Protein AF-M1ZTV2-F1 (afdb_monomer)

Secondary structure (DSSP, 8-state):
--TTHHHHHHHHHHHS-GGGHHHHHHHHHHHHHHHHHH-TTT--GGGHHHHHHHHHS---HHHHHHHHHHHHHHHHHHT--SSHHHHHHHHHHTTSSS-HHHHHHHHHHHHHHHHHTT----GGGHHHHHHHHHH-SSHHHHHHHHHHHHHHHHTSTT-STTTS-HHHHHHHHHHHHHHHHHHHHTTSSS-HHHHHHHHHHHHHHHHHHHHHHHHHHHHHHHHHT-

Sequence (226 aa):
NSQYLPLASYTIVKEVSMDKWDEKIQRMKSFYSNMKKNHPWLTTADDYVLAAVLATSDLDIEKTSEEMEICYKLLNEKAFVKGNSLQSLSQILALGEEDAENKCSRAVSLYNELKSEKCKLRYDGLASLGVLTLIASNDIKIVEEVKEVYKYIKEKDGYGIFSIEKSHIVMLAISLVADSYIERIQKGLIDITLANSINAIVIAQQQAAIAAACAASAAAASSASS

Mean predicted aligned error: 8.31 Å

Nearest PDB structures (foldseek):
  2v0o-assembly2_C  TM=1.217E-01  e=1.526E+00  Homo sapiens

pLDDT: mean 80.25, std 16.29, range [41.81, 98.19]

InterPro domains:
  IPR025062 Protein of unknown function DUF4003 [PF13170] (1-207)

Organism: NCBI:txid1232189

Solvent-accessible surface area (backbone atoms only — not comparable to full-atom values): 12156 Å² total; per-residue (Å²): 136,65,87,34,53,65,54,17,48,49,54,40,61,74,75,45,61,78,92,47,46,68,61,35,52,50,42,16,50,52,45,44,50,51,48,34,69,79,33,62,88,59,52,54,69,73,50,42,39,57,18,24,41,54,24,73,37,92,66,56,65,66,64,40,54,50,41,20,53,52,24,36,51,53,36,41,76,72,80,43,69,90,51,53,41,42,47,46,19,14,53,47,47,39,73,44,90,65,56,55,69,60,54,43,52,46,39,53,49,53,56,51,52,28,39,74,70,71,47,41,69,50,64,92,35,32,42,54,45,22,51,51,50,68,70,48,89,46,68,71,60,50,48,51,51,31,51,53,43,31,54,55,50,45,73,36,89,80,40,36,96,86,66,52,61,69,35,59,45,36,44,50,18,44,47,53,52,48,50,59,48,39,62,55,28,75,73,65,84,56,64,64,58,58,48,52,36,47,49,51,50,47,50,52,52,53,49,53,52,48,52,51,52,51,50,52,50,52,51,50,52,55,59,71,75,101

Foldseek 3Di:
DDPCVVLLLVLLPVLDDPVCSVVLVVQLVLLLVLCCVVPVPARDPLCSLLSSLRSSDPDDRVQLSVQLVLLLVLLCVPPDPDHNLSSLLSSLLSVAPDHSNVLSVQLVVLQVLCVVLVQHADSLLSNLSSLLSRLDPDSVVSSVQLSVQLVVQCPDPQNDPPRDDSNVSSSVSSLVSSLVSLVVVVVDDDPVSSSSSSVSVSVSSVVVVVVVVVVVVVVVVVVVVD

Structure (mmCIF, N/CA/C/O backbone):
data_AF-M1ZTV2-F1
#
_entry.id   AF-M1ZTV2-F1
#
loop_
_atom_site.group_PDB
_atom_site.id
_atom_site.type_symbol
_atom_site.label_atom_id
_atom_site.label_alt_id
_atom_site.label_comp_id
_atom_site.label_asym_id
_atom_site.label_entity_id
_atom_site.label_seq_id
_atom_site.pdbx_PDB_ins_code
_atom_site.Cartn_x
_atom_site.Cartn_y
_atom_site.Cartn_z
_atom_site.occupancy
_atom_site.B_iso_or_equiv
_atom_site.auth_seq_id
_atom_site.auth_comp_id
_atom_site.auth_asym_id
_atom_site.auth_atom_id
_atom_site.pdbx_PDB_model_num
ATOM 1 N N . ASN A 1 1 ? 13.944 -22.728 1.060 1.00 50.56 1 ASN A N 1
ATOM 2 C CA . ASN A 1 1 ? 12.726 -22.531 0.248 1.00 50.56 1 ASN A CA 1
ATOM 3 C C . ASN A 1 1 ? 11.813 -21.554 0.956 1.00 50.56 1 ASN A C 1
ATOM 5 O O . ASN A 1 1 ? 11.453 -21.818 2.092 1.00 50.56 1 ASN A O 1
ATOM 9 N N . SER A 1 2 ? 11.514 -20.416 0.327 1.00 70.50 2 SER A N 1
ATOM 10 C CA . SER A 1 2 ? 10.557 -19.437 0.858 1.00 70.50 2 SER A CA 1
ATOM 11 C C . SER A 1 2 ? 9.134 -19.840 0.469 1.00 70.50 2 SER A C 1
ATOM 13 O O . SER A 1 2 ? 8.894 -20.168 -0.692 1.00 70.50 2 SER A O 1
ATOM 15 N N . GLN A 1 3 ? 8.198 -19.770 1.417 1.00 74.44 3 GLN A N 1
ATOM 16 C CA . GLN A 1 3 ? 6.768 -20.015 1.185 1.00 74.44 3 GLN A CA 1
ATOM 17 C C . GLN A 1 3 ? 6.097 -18.962 0.282 1.00 74.44 3 GLN A C 1
ATOM 19 O O . GLN A 1 3 ? 5.002 -19.196 -0.215 1.00 74.44 3 GLN A O 1
ATOM 24 N N . TYR A 1 4 ? 6.762 -17.830 0.026 1.00 73.81 4 TYR A N 1
ATOM 25 C CA . TYR A 1 4 ? 6.238 -16.733 -0.796 1.00 73.81 4 TYR A CA 1
ATOM 26 C C . TYR A 1 4 ? 6.595 -16.856 -2.285 1.00 73.81 4 TYR A C 1
ATOM 28 O O . TYR A 1 4 ? 5.956 -16.229 -3.126 1.00 73.81 4 TYR A O 1
ATOM 36 N N . LEU A 1 5 ? 7.586 -17.686 -2.639 1.00 82.19 5 LEU A N 1
ATOM 37 C CA . LEU A 1 5 ? 7.990 -17.892 -4.037 1.00 82.19 5 LEU A CA 1
ATOM 38 C C . LEU A 1 5 ? 6.893 -18.529 -4.908 1.00 82.19 5 LEU A C 1
ATOM 40 O O . LEU A 1 5 ? 6.728 -18.069 -6.039 1.00 82.19 5 LEU A O 1
ATOM 44 N N . PRO A 1 6 ? 6.117 -19.529 -4.436 1.00 81.81 6 PRO A N 1
ATOM 45 C CA . PRO A 1 6 ? 4.975 -20.035 -5.195 1.00 81.81 6 PRO A CA 1
ATOM 46 C C . PRO A 1 6 ? 3.948 -18.944 -5.513 1.00 81.81 6 PRO A C 1
ATOM 48 O O . PRO A 1 6 ? 3.437 -18.899 -6.628 1.00 81.81 6 PRO A O 1
ATOM 51 N N . LEU A 1 7 ? 3.692 -18.029 -4.571 1.00 71.00 7 LEU A N 1
ATOM 52 C CA . LEU A 1 7 ? 2.739 -16.938 -4.767 1.00 71.00 7 LEU A CA 1
ATOM 53 C C . LEU A 1 7 ? 3.273 -15.887 -5.746 1.00 71.00 7 LEU A C 1
ATOM 55 O O . LEU A 1 7 ? 2.568 -15.515 -6.675 1.00 71.00 7 LEU A O 1
ATOM 59 N N . ALA A 1 8 ? 4.535 -15.479 -5.600 1.00 80.50 8 ALA A N 1
ATOM 60 C CA . ALA A 1 8 ? 5.201 -14.602 -6.563 1.00 80.50 8 ALA A CA 1
ATOM 61 C C . ALA A 1 8 ? 5.185 -15.196 -7.987 1.00 80.50 8 ALA A C 1
ATOM 63 O O . ALA A 1 8 ? 4.914 -14.493 -8.959 1.00 80.50 8 ALA A O 1
ATOM 64 N N . SER A 1 9 ? 5.405 -16.510 -8.104 1.00 85.19 9 SER A N 1
ATOM 65 C CA . SER A 1 9 ? 5.337 -17.227 -9.383 1.00 85.19 9 SER A CA 1
ATOM 66 C C . SER A 1 9 ? 3.919 -17.228 -9.953 1.00 85.19 9 SER A C 1
ATOM 68 O O . SER A 1 9 ? 3.738 -16.951 -11.135 1.00 85.19 9 SER A O 1
ATOM 70 N N . TYR A 1 10 ? 2.911 -17.495 -9.116 1.00 80.56 10 TYR A N 1
ATOM 71 C CA . TYR A 1 10 ? 1.505 -17.440 -9.516 1.00 80.56 10 TYR A CA 1
ATOM 72 C C . TYR A 1 10 ? 1.113 -16.051 -10.033 1.00 80.56 10 TYR A C 1
ATOM 74 O O . TYR A 1 10 ? 0.478 -15.967 -11.081 1.00 80.56 10 TYR A O 1
ATOM 82 N N . THR A 1 11 ? 1.547 -14.976 -9.362 1.00 76.62 11 THR A N 1
ATOM 83 C CA . THR A 1 11 ? 1.333 -13.597 -9.825 1.00 76.62 11 THR A CA 1
ATOM 84 C C . THR A 1 11 ? 1.887 -13.395 -11.234 1.00 76.62 11 THR A C 1
ATOM 86 O O . THR A 1 11 ? 1.160 -12.953 -12.111 1.00 76.62 11 THR A O 1
ATOM 89 N N . ILE A 1 12 ? 3.141 -13.779 -11.496 1.00 84.25 12 ILE A N 1
ATOM 90 C CA . ILE A 1 12 ? 3.740 -13.615 -12.831 1.00 84.25 12 ILE A CA 1
ATOM 91 C C . ILE A 1 12 ? 2.967 -14.426 -13.880 1.00 84.25 12 ILE A C 1
ATOM 93 O O . ILE A 1 12 ? 2.582 -13.891 -14.914 1.00 84.25 12 ILE A O 1
ATOM 97 N N . VAL A 1 13 ? 2.701 -15.706 -13.611 1.00 86.06 13 VAL A N 1
ATOM 98 C CA . VAL A 1 13 ? 2.055 -16.616 -14.574 1.00 86.06 13 VAL A CA 1
ATOM 99 C C . VAL A 1 13 ? 0.622 -16.196 -14.908 1.00 86.06 13 VAL A C 1
ATOM 101 O O . VAL A 1 13 ? 0.168 -16.420 -16.028 1.00 86.06 13 VAL A O 1
ATOM 104 N N . LYS A 1 14 ? -0.096 -15.601 -13.951 1.00 79.81 14 LYS A N 1
ATOM 105 C CA . LYS A 1 14 ? -1.472 -15.139 -14.157 1.00 79.81 14 LYS A CA 1
ATOM 106 C C . LYS A 1 14 ? -1.540 -13.889 -15.040 1.00 79.81 14 LYS A C 1
ATOM 108 O O . LYS A 1 14 ? -2.501 -13.734 -15.786 1.00 79.81 14 LYS A O 1
ATOM 113 N N . GLU A 1 15 ? -0.529 -13.028 -14.954 1.00 75.56 15 GLU A N 1
ATOM 114 C CA . GLU A 1 15 ? -0.540 -11.697 -15.567 1.00 75.56 15 GLU A CA 1
ATOM 115 C C . GLU A 1 15 ? 0.181 -11.630 -16.914 1.00 75.56 15 GLU A C 1
ATOM 117 O O . GLU A 1 15 ? -0.137 -10.781 -17.746 1.00 75.56 15 GLU A O 1
ATOM 122 N N . VAL A 1 16 ? 1.153 -12.515 -17.159 1.00 82.56 16 VAL A N 1
ATOM 123 C CA . VAL A 1 16 ? 1.953 -12.482 -18.387 1.00 82.56 16 VAL A CA 1
ATOM 124 C C . VAL A 1 16 ? 2.050 -13.838 -19.079 1.00 82.56 16 VAL A C 1
ATOM 126 O O . VAL A 1 16 ? 2.124 -14.900 -18.456 1.00 82.56 16 VAL A O 1
ATOM 129 N N . SER A 1 17 ? 2.099 -13.790 -20.408 1.00 88.88 17 SER A N 1
ATOM 130 C CA . SER A 1 17 ? 2.324 -14.953 -21.257 1.00 88.88 17 SER A CA 1
ATOM 131 C C . SER A 1 17 ? 3.714 -15.563 -21.039 1.00 88.88 17 SER A C 1
ATOM 133 O O . SER A 1 17 ? 4.657 -14.893 -20.613 1.00 88.88 17 SER A O 1
ATOM 135 N N . MET A 1 18 ? 3.831 -16.863 -21.327 1.00 92.31 18 MET A N 1
ATOM 136 C CA . MET A 1 18 ? 5.020 -17.674 -21.028 1.00 92.31 18 MET A CA 1
ATOM 137 C C . MET A 1 18 ? 6.317 -17.135 -21.639 1.00 92.31 18 MET A C 1
ATOM 139 O O . MET A 1 18 ? 7.374 -17.236 -21.025 1.00 92.31 18 MET A O 1
ATOM 143 N N . ASP A 1 19 ? 6.237 -16.514 -22.812 1.00 95.31 19 ASP A N 1
ATOM 144 C CA . ASP A 1 19 ? 7.368 -15.894 -23.505 1.00 95.31 19 ASP A CA 1
ATOM 145 C C . ASP A 1 19 ? 8.000 -14.726 -22.729 1.00 95.31 19 ASP A C 1
ATOM 147 O O . ASP A 1 19 ? 9.174 -14.425 -22.934 1.00 95.31 19 ASP A O 1
ATOM 151 N N . LYS A 1 20 ? 7.262 -14.102 -21.800 1.00 92.81 20 LYS A N 1
ATOM 152 C CA . LYS A 1 20 ? 7.745 -12.976 -20.985 1.00 92.81 20 LYS A CA 1
ATOM 153 C C . LYS A 1 20 ? 8.222 -13.378 -19.590 1.00 92.81 20 LYS A C 1
ATOM 155 O O . LYS A 1 20 ? 8.704 -12.523 -18.849 1.00 92.81 20 LYS A O 1
ATOM 160 N N . TRP A 1 21 ? 8.093 -14.645 -19.189 1.00 94.31 21 TRP A N 1
ATOM 161 C CA . TRP A 1 21 ? 8.379 -15.057 -17.808 1.00 94.31 21 TRP A CA 1
ATOM 162 C C . TRP A 1 21 ? 9.815 -14.760 -17.385 1.00 94.31 21 TRP A C 1
ATOM 164 O O . TRP A 1 21 ? 10.019 -14.194 -16.312 1.00 94.31 21 TRP A O 1
ATOM 174 N N . ASP A 1 22 ? 10.801 -15.063 -18.230 1.00 95.62 22 ASP A N 1
ATOM 175 C CA . ASP A 1 22 ? 12.209 -14.808 -17.909 1.00 95.62 22 ASP A CA 1
ATOM 176 C C . ASP A 1 22 ? 12.488 -13.312 -17.716 1.00 95.62 22 ASP A C 1
ATOM 178 O O . ASP A 1 22 ? 13.139 -12.924 -16.742 1.00 95.62 22 ASP A O 1
ATOM 182 N N . GLU A 1 23 ? 11.938 -12.460 -18.586 1.00 95.12 23 GLU A N 1
ATOM 183 C CA . GLU A 1 23 ? 12.033 -11.002 -18.464 1.00 95.12 23 GLU A CA 1
ATOM 184 C C . GLU A 1 23 ? 11.435 -10.524 -17.133 1.00 95.12 23 GLU A C 1
ATOM 186 O O . GLU A 1 23 ? 12.089 -9.804 -16.371 1.00 95.12 23 GLU A O 1
ATOM 191 N N . LYS A 1 24 ? 10.216 -10.968 -16.805 1.00 93.38 24 LYS A N 1
ATOM 192 C CA . LYS A 1 24 ? 9.525 -10.574 -15.570 1.00 93.38 24 LYS A CA 1
ATOM 193 C C . LYS A 1 24 ? 10.229 -11.103 -14.318 1.00 93.38 24 LYS A C 1
ATOM 195 O O . LYS A 1 24 ? 10.320 -10.383 -13.326 1.00 93.38 24 LYS A O 1
ATOM 200 N N . ILE A 1 25 ? 10.830 -12.292 -14.361 1.00 95.19 25 ILE A N 1
ATOM 201 C CA . ILE A 1 25 ? 11.655 -12.817 -13.263 1.00 95.19 25 ILE A CA 1
ATOM 202 C C . ILE A 1 25 ? 12.901 -11.946 -13.044 1.00 95.19 25 ILE A C 1
ATOM 204 O O . ILE A 1 25 ? 13.269 -11.693 -11.894 1.00 95.19 25 ILE A O 1
ATOM 208 N N . GLN A 1 26 ? 13.556 -11.467 -14.108 1.00 96.81 26 GLN A N 1
ATOM 209 C CA . GLN A 1 26 ? 14.695 -10.551 -13.963 1.00 96.81 26 GLN A CA 1
ATOM 210 C C . GLN A 1 26 ? 14.258 -9.188 -13.423 1.00 96.81 26 GLN A C 1
ATOM 212 O O . GLN A 1 26 ? 14.874 -8.690 -12.483 1.00 96.81 26 GLN A O 1
ATOM 217 N N . ARG A 1 27 ? 13.151 -8.626 -13.928 1.00 95.50 27 ARG A N 1
ATOM 218 C CA . ARG A 1 27 ? 12.570 -7.382 -13.390 1.00 95.50 27 ARG A CA 1
ATOM 219 C C . ARG A 1 27 ? 12.231 -7.514 -11.901 1.00 95.50 27 ARG A C 1
ATOM 221 O O . ARG A 1 27 ? 12.585 -6.634 -11.121 1.00 95.50 27 ARG A O 1
ATOM 228 N N . MET A 1 28 ? 11.642 -8.636 -11.483 1.00 94.31 28 MET A N 1
ATOM 229 C CA . MET A 1 28 ? 11.346 -8.929 -10.073 1.00 94.31 28 MET A CA 1
ATOM 230 C C . MET A 1 28 ? 12.614 -8.931 -9.218 1.00 94.31 28 MET A C 1
ATOM 232 O O . MET A 1 28 ? 12.632 -8.338 -8.140 1.00 94.31 28 MET A O 1
ATOM 236 N N . LYS A 1 29 ? 13.691 -9.571 -9.697 1.00 95.81 29 LYS A N 1
ATOM 237 C CA . LYS A 1 29 ? 14.986 -9.562 -9.002 1.00 95.81 29 LYS A CA 1
ATOM 238 C C . LYS A 1 29 ? 15.527 -8.143 -8.856 1.00 95.81 29 LYS A C 1
ATOM 240 O O . LYS A 1 29 ? 15.960 -7.801 -7.762 1.00 95.81 29 LYS A O 1
ATOM 245 N N . SER A 1 30 ? 15.458 -7.320 -9.903 1.00 96.56 30 SER A N 1
ATOM 246 C CA . SER A 1 30 ? 15.917 -5.927 -9.854 1.00 96.56 30 SER A CA 1
ATOM 247 C C . SER A 1 30 ? 15.141 -5.097 -8.829 1.00 96.56 30 SER A C 1
ATOM 249 O O . SER A 1 30 ? 15.758 -4.451 -7.982 1.00 96.56 30 SER A O 1
ATOM 251 N N . PHE A 1 31 ? 13.806 -5.181 -8.827 1.00 93.56 31 PHE A N 1
ATOM 252 C CA . PHE A 1 31 ? 12.974 -4.519 -7.818 1.00 93.56 31 PHE A CA 1
ATOM 253 C C . PHE A 1 31 ? 13.326 -4.974 -6.398 1.00 93.56 31 PHE A C 1
ATOM 255 O O . PHE A 1 31 ? 13.589 -4.143 -5.529 1.00 93.56 31 PHE A O 1
ATOM 262 N N . TYR A 1 32 ? 13.406 -6.286 -6.164 1.00 93.19 32 TYR A N 1
ATOM 263 C CA . TYR A 1 32 ? 13.767 -6.828 -4.853 1.00 93.19 32 TYR A CA 1
ATOM 264 C C . TYR A 1 32 ? 15.170 -6.387 -4.407 1.00 93.19 32 TYR A C 1
ATOM 266 O O . TYR A 1 32 ? 15.379 -6.029 -3.247 1.00 93.19 32 TYR A O 1
ATOM 274 N N . SER A 1 33 ? 16.143 -6.379 -5.320 1.00 95.62 33 SER A N 1
ATOM 275 C CA . SER A 1 33 ? 17.502 -5.909 -5.048 1.00 95.62 33 SER A CA 1
ATOM 276 C C . SER A 1 33 ? 17.531 -4.432 -4.657 1.00 95.62 33 SER A C 1
ATOM 278 O O . SER A 1 33 ? 18.237 -4.085 -3.708 1.00 95.62 33 SER A O 1
ATOM 280 N N . ASN A 1 34 ? 16.746 -3.579 -5.319 1.00 94.69 34 ASN A N 1
ATOM 281 C CA . ASN A 1 34 ? 16.634 -2.164 -4.963 1.00 94.69 34 ASN A CA 1
ATOM 282 C C . ASN A 1 34 ? 16.004 -1.976 -3.576 1.00 94.69 34 ASN A C 1
ATOM 284 O O . ASN A 1 34 ? 16.583 -1.278 -2.743 1.00 94.69 34 ASN A O 1
ATOM 288 N N . MET A 1 35 ? 14.904 -2.679 -3.275 1.00 91.00 35 MET A N 1
ATOM 289 C CA . MET A 1 35 ? 14.298 -2.670 -1.934 1.00 91.00 35 MET A CA 1
ATOM 290 C C . MET A 1 35 ? 15.307 -3.106 -0.866 1.00 91.00 35 MET A C 1
ATOM 292 O O . MET A 1 35 ? 15.505 -2.422 0.137 1.00 91.00 35 MET A O 1
ATOM 296 N N . LYS A 1 36 ? 16.022 -4.214 -1.107 1.00 93.38 36 LYS A N 1
ATOM 297 C CA . LYS A 1 36 ? 17.007 -4.760 -0.165 1.00 93.38 36 LYS A CA 1
ATOM 298 C C . LYS A 1 36 ? 18.199 -3.828 0.038 1.00 93.38 36 LYS A C 1
ATOM 300 O O . LYS A 1 36 ? 18.745 -3.787 1.138 1.00 93.38 36 LYS A O 1
ATOM 305 N N . LYS A 1 37 ? 18.605 -3.087 -0.995 1.00 94.31 37 LYS A N 1
ATOM 306 C CA . LYS A 1 37 ? 19.674 -2.083 -0.915 1.00 94.31 37 LYS A CA 1
ATOM 307 C C . LYS A 1 37 ? 19.277 -0.917 -0.006 1.00 94.31 37 LYS A C 1
ATOM 309 O O . LYS A 1 37 ? 20.088 -0.507 0.821 1.00 94.31 37 LYS A O 1
ATOM 314 N N . ASN A 1 38 ? 18.051 -0.416 -0.135 1.00 89.94 38 ASN A N 1
ATOM 315 C CA . ASN A 1 38 ? 17.576 0.734 0.639 1.00 89.94 38 ASN A CA 1
ATOM 316 C C . ASN A 1 38 ? 17.129 0.353 2.059 1.00 89.94 38 ASN A C 1
ATOM 318 O O . ASN A 1 38 ? 17.361 1.089 3.022 1.00 89.94 38 ASN A O 1
ATOM 322 N N . HIS A 1 39 ? 16.549 -0.838 2.216 1.00 89.69 39 HIS A N 1
ATOM 323 C CA . HIS A 1 39 ? 16.046 -1.352 3.485 1.00 89.69 39 HIS A CA 1
ATOM 324 C C . HIS A 1 39 ? 16.545 -2.783 3.769 1.00 89.69 39 HIS A C 1
ATOM 326 O O . HIS A 1 39 ? 15.756 -3.736 3.750 1.00 89.69 39 HIS A O 1
ATOM 332 N N . PRO A 1 40 ? 17.842 -2.970 4.101 1.00 88.44 40 PRO A N 1
ATOM 333 C CA . PRO A 1 40 ? 18.438 -4.300 4.267 1.00 88.44 40 PRO A CA 1
ATOM 334 C C . PRO A 1 40 ? 17.788 -5.155 5.355 1.00 88.44 40 PRO A C 1
ATOM 336 O O . PRO A 1 40 ? 17.719 -6.375 5.220 1.00 88.44 40 PRO A O 1
ATOM 339 N N . TRP A 1 41 ? 17.316 -4.527 6.431 1.00 87.25 41 TRP A N 1
ATOM 340 C CA . TRP A 1 41 ? 16.745 -5.218 7.590 1.00 87.25 41 TRP A CA 1
ATOM 341 C C . TRP A 1 41 ? 15.238 -5.435 7.490 1.00 87.25 41 TRP A C 1
ATOM 343 O O . TRP A 1 41 ? 14.722 -6.327 8.154 1.00 87.25 41 TRP A O 1
ATOM 353 N N . LEU A 1 42 ? 14.550 -4.619 6.689 1.00 82.50 42 LEU A N 1
ATOM 354 C CA . LEU A 1 42 ? 13.098 -4.693 6.541 1.00 82.50 42 LEU A CA 1
ATOM 355 C C . LEU A 1 42 ? 12.698 -5.583 5.367 1.00 82.50 42 LEU A C 1
ATOM 357 O O . LEU A 1 42 ? 11.735 -6.321 5.488 1.00 82.50 42 LEU A O 1
ATOM 361 N N . THR A 1 43 ? 13.490 -5.580 4.290 1.00 83.69 43 THR A N 1
ATOM 362 C CA . THR A 1 43 ? 13.165 -6.355 3.092 1.00 83.69 43 THR A CA 1
ATOM 363 C C . THR A 1 43 ? 13.432 -7.840 3.335 1.00 83.69 43 THR A C 1
ATOM 365 O O . THR A 1 43 ? 14.599 -8.243 3.483 1.00 83.69 43 THR A O 1
ATOM 368 N N . THR A 1 44 ? 12.390 -8.667 3.370 1.00 83.38 44 THR A N 1
ATOM 369 C CA . THR A 1 44 ? 12.502 -10.113 3.586 1.00 83.38 44 THR A CA 1
ATOM 370 C C . THR A 1 44 ? 11.798 -10.918 2.496 1.00 83.38 44 THR A C 1
ATOM 372 O O . THR A 1 44 ? 11.515 -10.428 1.412 1.00 83.38 44 THR A O 1
ATOM 375 N N . ALA A 1 45 ? 11.618 -12.220 2.714 1.00 79.75 45 ALA A N 1
ATOM 376 C CA . ALA A 1 45 ? 11.090 -13.107 1.686 1.00 79.75 45 ALA A CA 1
ATOM 377 C C . ALA A 1 45 ? 9.601 -12.861 1.365 1.00 79.75 45 ALA A C 1
ATOM 379 O O . ALA A 1 45 ? 9.121 -13.361 0.352 1.00 79.75 45 ALA A O 1
ATOM 380 N N . ASP A 1 46 ? 8.880 -12.132 2.216 1.00 72.19 46 ASP A N 1
ATOM 381 C CA . ASP A 1 46 ? 7.509 -11.662 1.996 1.00 72.19 46 ASP A CA 1
ATOM 382 C C . ASP A 1 46 ? 7.416 -10.627 0.862 1.00 72.19 46 ASP A C 1
ATOM 384 O O . ASP A 1 46 ? 6.468 -10.671 0.074 1.00 72.19 46 ASP A O 1
ATOM 388 N N . ASP A 1 47 ? 8.444 -9.792 0.681 1.00 81.62 47 ASP A N 1
ATOM 389 C CA . ASP A 1 47 ? 8.509 -8.793 -0.397 1.00 81.62 47 ASP A CA 1
ATOM 390 C C . ASP A 1 47 ? 8.586 -9.398 -1.809 1.00 81.62 47 ASP A C 1
ATOM 392 O O . ASP A 1 47 ? 8.412 -8.684 -2.798 1.00 81.62 47 ASP A O 1
ATOM 396 N N . TYR A 1 48 ? 8.810 -10.712 -1.954 1.00 83.81 48 TYR A N 1
ATOM 397 C CA . TYR A 1 48 ? 8.810 -11.364 -3.270 1.00 83.81 48 TYR A CA 1
ATOM 398 C C . TYR A 1 48 ? 7.490 -11.187 -4.016 1.00 83.81 48 TYR A C 1
ATOM 400 O O . TYR A 1 48 ? 7.496 -11.048 -5.237 1.00 83.81 48 TYR A O 1
ATOM 408 N N . VAL A 1 49 ? 6.364 -11.176 -3.299 1.00 79.06 49 VAL A N 1
ATOM 409 C CA . VAL A 1 49 ? 5.046 -11.013 -3.922 1.00 79.06 49 VAL A CA 1
ATOM 410 C C . VAL A 1 49 ? 4.910 -9.615 -4.511 1.00 79.06 49 VAL A C 1
ATOM 412 O O . VAL A 1 49 ? 4.476 -9.466 -5.651 1.00 79.06 49 VAL A O 1
ATOM 415 N N . LEU A 1 50 ? 5.335 -8.594 -3.767 1.00 78.75 50 LEU A N 1
ATOM 416 C CA . LEU A 1 50 ? 5.255 -7.217 -4.234 1.00 78.75 50 LEU A CA 1
ATOM 417 C C . LEU A 1 50 ? 6.274 -6.925 -5.339 1.00 78.75 50 LEU A C 1
ATOM 419 O O . LEU A 1 50 ? 5.956 -6.245 -6.309 1.00 78.75 50 LEU A O 1
ATOM 423 N N . ALA A 1 51 ? 7.472 -7.502 -5.250 1.00 87.25 51 ALA A N 1
ATOM 424 C CA . ALA A 1 51 ? 8.450 -7.446 -6.330 1.00 87.25 51 ALA A CA 1
ATOM 425 C C . ALA A 1 51 ? 7.916 -8.095 -7.620 1.00 87.25 51 ALA A C 1
ATOM 427 O O . ALA A 1 51 ? 8.172 -7.579 -8.706 1.00 87.25 51 ALA A O 1
ATOM 428 N N . ALA A 1 52 ? 7.167 -9.201 -7.522 1.00 85.31 52 ALA A N 1
ATOM 429 C CA . ALA A 1 52 ? 6.539 -9.850 -8.675 1.00 85.31 52 ALA A CA 1
ATOM 430 C C . ALA A 1 52 ? 5.455 -8.965 -9.299 1.00 85.31 52 ALA A C 1
ATOM 432 O O . ALA A 1 52 ? 5.437 -8.768 -10.510 1.00 85.31 52 ALA A O 1
ATOM 433 N N . VAL A 1 53 ? 4.610 -8.376 -8.454 1.00 79.75 53 VAL A N 1
ATOM 434 C CA . VAL A 1 53 ? 3.608 -7.371 -8.826 1.00 79.75 53 VAL A CA 1
ATOM 435 C C . VAL A 1 53 ? 4.242 -6.209 -9.607 1.00 79.75 53 VAL A C 1
ATOM 437 O O . VAL A 1 53 ? 3.858 -5.925 -10.743 1.00 79.75 53 VAL A O 1
ATOM 440 N N . LEU A 1 54 ? 5.285 -5.591 -9.053 1.00 84.44 54 LEU A N 1
ATOM 441 C CA . LEU A 1 54 ? 6.008 -4.494 -9.700 1.00 84.44 54 LEU A CA 1
ATOM 442 C C . LEU A 1 54 ? 6.632 -4.931 -11.023 1.00 84.44 54 LEU A C 1
ATOM 444 O O . LEU A 1 54 ? 6.575 -4.205 -12.013 1.00 84.44 54 LEU A O 1
ATOM 448 N N . ALA A 1 55 ? 7.186 -6.142 -11.072 1.00 89.44 55 ALA A N 1
ATOM 449 C CA . ALA A 1 55 ? 7.789 -6.673 -12.282 1.00 89.44 55 ALA A CA 1
ATOM 450 C C . ALA A 1 55 ? 6.785 -6.822 -13.425 1.00 89.44 55 ALA A C 1
ATOM 452 O O . ALA A 1 55 ? 7.136 -6.511 -14.569 1.00 89.44 55 ALA A O 1
ATOM 453 N N . THR A 1 56 ? 5.562 -7.275 -13.117 1.00 84.56 56 THR A N 1
ATOM 454 C CA . THR A 1 56 ? 4.482 -7.447 -14.100 1.00 84.56 56 THR A CA 1
ATOM 455 C C . THR A 1 56 ? 3.982 -6.130 -14.681 1.00 84.56 56 THR A C 1
ATOM 457 O O . THR A 1 56 ? 3.454 -6.145 -15.786 1.00 84.56 56 THR A O 1
ATOM 460 N N . SER A 1 57 ? 4.244 -5.003 -14.014 1.00 80.94 57 SER A N 1
ATOM 461 C CA . SER A 1 57 ? 3.967 -3.673 -14.553 1.00 80.94 57 SER A CA 1
ATOM 462 C C . SER A 1 57 ? 4.984 -3.201 -15.592 1.00 80.94 57 SER A C 1
ATOM 464 O O . SER A 1 57 ? 6.120 -3.694 -15.668 1.00 80.94 57 SER A O 1
ATOM 466 N N . ASP A 1 58 ? 4.578 -2.179 -16.343 1.00 82.44 58 ASP A N 1
ATOM 467 C CA . ASP A 1 58 ? 5.435 -1.437 -17.271 1.00 82.44 58 ASP A CA 1
ATOM 468 C C . ASP A 1 58 ? 6.154 -0.254 -16.596 1.00 82.44 58 ASP A C 1
ATOM 470 O O . ASP A 1 58 ? 6.786 0.564 -17.264 1.00 82.44 58 ASP A O 1
ATOM 474 N N . LEU A 1 59 ? 6.113 -0.177 -15.259 1.00 85.69 59 LEU A N 1
ATOM 475 C CA . LEU A 1 59 ? 6.794 0.862 -14.495 1.00 85.69 59 LEU A CA 1
ATOM 476 C C . LEU A 1 59 ? 8.321 0.779 -14.648 1.00 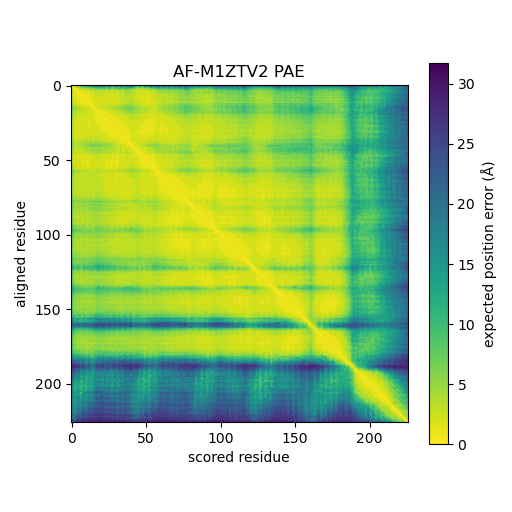85.69 59 LEU A C 1
ATOM 478 O O . LEU A 1 59 ? 8.918 -0.302 -14.722 1.00 85.69 59 LEU A O 1
ATOM 482 N N . ASP A 1 60 ? 8.964 1.942 -14.650 1.00 91.19 60 ASP A N 1
ATOM 483 C CA . ASP A 1 60 ? 10.421 2.053 -14.653 1.00 91.19 60 ASP A CA 1
ATOM 484 C C . ASP A 1 60 ? 10.993 1.649 -13.287 1.00 91.19 60 ASP A C 1
ATOM 486 O O . ASP A 1 60 ? 10.490 2.078 -12.246 1.00 91.19 60 ASP A O 1
ATOM 490 N N . ILE A 1 61 ? 12.020 0.796 -13.279 1.00 91.88 61 ILE A N 1
ATOM 491 C CA . ILE A 1 61 ? 12.515 0.168 -12.048 1.00 91.88 61 ILE A CA 1
ATOM 492 C C . ILE A 1 61 ? 13.141 1.216 -11.131 1.00 91.88 61 ILE A C 1
ATOM 494 O O . ILE A 1 61 ? 12.823 1.266 -9.940 1.00 91.88 61 ILE A O 1
ATOM 498 N N . GLU A 1 62 ? 14.025 2.045 -11.674 1.00 93.75 62 GLU A N 1
ATOM 499 C CA . GLU A 1 62 ? 14.783 3.053 -10.946 1.00 93.75 62 GLU A CA 1
ATOM 500 C C . GLU A 1 62 ? 13.861 4.150 -10.421 1.00 93.75 62 GLU A C 1
ATOM 502 O O . GLU A 1 62 ? 13.857 4.409 -9.216 1.00 93.75 62 GLU A O 1
ATOM 507 N N . LYS A 1 63 ? 13.021 4.722 -11.291 1.00 92.19 63 LYS A N 1
ATOM 508 C CA . LYS A 1 63 ? 12.069 5.775 -10.923 1.00 92.19 63 LYS A CA 1
ATOM 509 C C . LYS A 1 63 ? 11.082 5.293 -9.865 1.00 92.19 63 LYS A C 1
ATOM 511 O O . LYS A 1 63 ? 10.826 5.997 -8.895 1.00 92.19 63 LYS A O 1
ATOM 516 N N . THR A 1 64 ? 10.551 4.083 -10.019 1.00 91.50 64 THR A N 1
ATOM 517 C CA . THR A 1 64 ? 9.606 3.527 -9.041 1.00 91.50 64 THR A CA 1
ATOM 518 C C . THR A 1 64 ? 10.305 3.236 -7.720 1.00 91.50 64 THR A C 1
ATOM 520 O O . THR A 1 64 ? 9.759 3.536 -6.667 1.00 91.50 64 THR A O 1
ATOM 523 N N . SER A 1 65 ? 11.535 2.712 -7.751 1.00 93.62 65 SER A N 1
ATOM 524 C CA . SER A 1 65 ? 12.321 2.490 -6.529 1.00 93.62 65 SER A CA 1
ATOM 525 C C . SER A 1 65 ? 12.624 3.803 -5.799 1.00 93.62 65 SER A C 1
ATOM 527 O O . SER A 1 65 ? 12.599 3.833 -4.574 1.00 93.62 65 SER A O 1
ATOM 529 N N . GLU A 1 66 ? 12.888 4.892 -6.524 1.00 94.81 66 GLU A N 1
ATOM 530 C CA . GLU A 1 66 ? 13.058 6.228 -5.942 1.00 94.81 66 GLU A CA 1
ATOM 531 C C . GLU A 1 66 ? 11.752 6.747 -5.324 1.00 94.81 66 GLU A C 1
ATOM 533 O O . GLU A 1 66 ? 11.747 7.198 -4.176 1.00 94.81 66 GLU A O 1
ATOM 538 N N . GLU A 1 67 ? 10.632 6.599 -6.032 1.00 94.81 67 GLU A N 1
ATOM 539 C CA . GLU A 1 67 ? 9.303 6.989 -5.556 1.00 94.81 67 GLU A CA 1
ATOM 540 C C . GLU A 1 67 ? 8.921 6.269 -4.248 1.00 94.81 67 GLU A C 1
ATOM 542 O O . GLU A 1 67 ? 8.371 6.886 -3.332 1.00 94.81 67 GLU A O 1
ATOM 547 N N . MET A 1 68 ? 9.275 4.984 -4.111 1.00 94.50 68 MET A N 1
ATOM 548 C CA . MET A 1 68 ? 9.087 4.212 -2.873 1.00 94.50 68 MET A CA 1
ATOM 549 C C . MET A 1 68 ? 9.817 4.835 -1.682 1.00 94.50 68 MET A C 1
ATOM 551 O O . MET A 1 68 ? 9.251 4.909 -0.589 1.00 94.50 68 MET A O 1
ATOM 555 N N . GLU A 1 69 ? 11.053 5.300 -1.883 1.00 96.31 69 GLU A N 1
ATOM 556 C CA . GLU A 1 69 ? 11.857 5.930 -0.832 1.00 96.31 69 GLU A CA 1
ATOM 557 C C . GLU A 1 69 ? 11.332 7.314 -0.459 1.00 96.31 69 GLU A C 1
ATOM 559 O O . GLU A 1 69 ? 11.332 7.679 0.721 1.00 96.31 69 GLU A O 1
ATOM 564 N N . ILE A 1 70 ? 10.879 8.089 -1.449 1.00 97.31 70 ILE A N 1
ATOM 565 C CA . ILE A 1 70 ? 10.243 9.388 -1.215 1.00 97.31 70 ILE A CA 1
ATOM 566 C C . ILE A 1 70 ? 8.984 9.178 -0.370 1.00 97.31 70 ILE A C 1
ATOM 568 O O . ILE A 1 70 ? 8.860 9.777 0.701 1.00 97.31 70 ILE A O 1
ATOM 572 N N . CYS A 1 71 ? 8.107 8.256 -0.781 1.00 97.56 71 CYS A N 1
ATOM 573 C CA . CYS A 1 71 ? 6.900 7.922 -0.030 1.00 97.56 71 CYS A CA 1
ATOM 574 C C . CYS A 1 71 ? 7.231 7.446 1.393 1.00 97.56 71 CYS A C 1
ATOM 576 O O . CYS A 1 71 ? 6.611 7.898 2.354 1.00 97.56 71 CYS A O 1
ATOM 578 N N . TYR A 1 72 ? 8.234 6.575 1.560 1.00 96.69 72 TYR A N 1
ATOM 579 C CA . TYR A 1 72 ? 8.637 6.057 2.873 1.00 96.69 72 TYR A CA 1
ATOM 580 C C . TYR A 1 72 ? 9.056 7.177 3.834 1.00 96.69 72 TYR A C 1
ATOM 582 O O . TYR A 1 72 ? 8.638 7.195 4.996 1.00 96.69 72 TYR A O 1
ATOM 590 N N . LYS A 1 73 ? 9.859 8.135 3.352 1.00 97.62 73 LYS A N 1
ATOM 591 C CA . LYS A 1 73 ? 10.309 9.291 4.143 1.00 97.62 73 LYS A CA 1
ATOM 592 C C . LYS A 1 73 ? 9.145 10.207 4.507 1.00 97.62 73 LYS A C 1
ATOM 594 O O . LYS A 1 73 ? 8.955 10.479 5.690 1.00 97.62 73 LYS A O 1
ATOM 599 N N . LEU A 1 74 ? 8.328 10.600 3.528 1.00 98.19 74 LEU A N 1
ATOM 600 C CA . LEU A 1 74 ? 7.184 11.491 3.748 1.00 98.19 74 LEU A CA 1
ATOM 601 C C . LEU A 1 74 ? 6.180 10.897 4.738 1.00 98.19 74 LEU A C 1
ATOM 603 O O . LEU A 1 74 ? 5.739 11.565 5.672 1.00 98.19 74 LEU A O 1
ATOM 607 N N . LEU A 1 75 ? 5.842 9.616 4.584 1.00 97.88 75 LEU A N 1
ATOM 608 C CA . LEU A 1 75 ? 4.942 8.922 5.502 1.00 97.88 75 LEU A CA 1
ATOM 609 C C . LEU A 1 75 ? 5.529 8.821 6.916 1.00 97.88 75 LEU A C 1
ATOM 611 O O . LEU A 1 75 ? 4.781 8.936 7.895 1.00 97.88 75 LEU A O 1
ATOM 615 N N . ASN A 1 76 ? 6.850 8.629 7.036 1.00 97.31 76 ASN A N 1
ATOM 616 C CA . ASN A 1 76 ? 7.514 8.609 8.335 1.00 97.31 76 ASN A CA 1
ATOM 617 C C . ASN A 1 76 ? 7.450 9.963 9.045 1.00 97.31 76 ASN A C 1
ATOM 619 O O . ASN A 1 76 ? 7.188 10.016 10.245 1.00 97.31 76 ASN A O 1
ATOM 623 N N . GLU A 1 77 ? 7.692 11.040 8.305 1.00 97.38 77 GLU A N 1
ATOM 624 C CA . GLU A 1 77 ? 7.669 12.407 8.824 1.00 97.38 77 GLU A CA 1
ATOM 625 C C . GLU A 1 77 ? 6.256 12.838 9.229 1.00 97.38 77 GLU A C 1
ATOM 627 O O . GLU A 1 77 ? 6.082 13.519 10.238 1.00 97.38 77 GLU A O 1
ATOM 632 N N . LYS A 1 78 ? 5.238 12.409 8.472 1.00 96.19 78 LYS A N 1
ATOM 633 C CA . LYS A 1 78 ? 3.847 12.824 8.687 1.00 96.19 78 LYS A CA 1
ATOM 634 C C . LYS A 1 78 ? 3.149 12.064 9.816 1.00 96.19 78 LYS A C 1
ATOM 636 O O . LYS A 1 78 ? 2.455 12.693 10.614 1.00 96.19 78 LYS A O 1
ATOM 641 N N . ALA A 1 79 ? 3.240 10.728 9.860 1.00 95.00 79 ALA A N 1
ATOM 642 C CA . ALA A 1 79 ? 2.332 9.954 10.721 1.00 95.00 79 ALA A CA 1
ATOM 643 C C . ALA A 1 79 ? 2.804 8.569 11.187 1.00 95.00 79 ALA A C 1
ATOM 645 O O . ALA A 1 79 ? 2.306 8.082 12.206 1.00 95.00 79 ALA A O 1
ATOM 646 N N . PHE A 1 80 ? 3.694 7.896 10.456 1.00 95.69 80 PHE A N 1
ATOM 647 C CA . PHE A 1 80 ? 3.939 6.464 10.653 1.00 95.69 80 PHE A CA 1
ATOM 648 C C . PHE A 1 80 ? 5.353 6.166 11.161 1.00 95.69 80 PHE A C 1
ATOM 650 O O . PHE A 1 80 ? 6.328 6.817 10.806 1.00 95.69 80 PHE A O 1
ATOM 657 N N . VAL A 1 81 ? 5.495 5.141 11.999 1.00 93.81 81 VAL A N 1
ATOM 658 C CA . VAL A 1 81 ? 6.803 4.725 12.531 1.00 93.81 81 VAL A CA 1
ATOM 659 C C . VAL A 1 81 ? 7.546 3.868 11.505 1.00 93.81 81 VAL A C 1
ATOM 661 O O . VAL A 1 81 ? 6.935 3.052 10.818 1.00 93.81 81 VAL A O 1
ATOM 664 N N . LYS A 1 82 ? 8.875 4.026 11.429 1.00 92.44 82 LYS A N 1
ATOM 665 C CA . LYS A 1 82 ? 9.753 3.201 10.584 1.00 92.44 82 LYS A CA 1
ATOM 666 C C . LYS A 1 82 ? 9.579 1.711 10.887 1.00 92.44 82 LYS A C 1
ATOM 668 O O . LYS A 1 82 ? 9.614 1.308 12.049 1.00 92.44 82 LYS A O 1
ATOM 673 N N . GLY A 1 83 ? 9.451 0.897 9.845 1.00 88.12 83 GLY A N 1
ATOM 674 C CA . GLY A 1 83 ? 9.277 -0.550 9.962 1.00 88.12 83 GLY A CA 1
ATOM 675 C C . GLY A 1 83 ? 8.692 -1.172 8.697 1.00 88.12 83 GLY A C 1
ATOM 676 O O . GLY A 1 83 ? 8.358 -0.457 7.754 1.00 88.12 83 GLY A O 1
ATOM 677 N N . ASN A 1 84 ? 8.538 -2.501 8.703 1.00 81.56 84 ASN A N 1
ATOM 678 C CA . ASN A 1 84 ? 8.071 -3.265 7.537 1.00 81.56 84 ASN A CA 1
ATOM 679 C C . ASN A 1 84 ? 6.703 -2.768 7.037 1.00 81.56 84 ASN A C 1
ATOM 681 O O . ASN A 1 84 ? 6.528 -2.462 5.869 1.00 81.56 84 ASN A O 1
ATOM 685 N N . SER A 1 85 ? 5.758 -2.536 7.949 1.00 84.12 85 SER A N 1
ATOM 686 C CA . SER A 1 85 ? 4.435 -2.000 7.610 1.00 84.12 85 SER A CA 1
ATOM 687 C C . SER A 1 85 ? 4.463 -0.659 6.870 1.00 84.12 85 SER A C 1
ATOM 689 O O . SER A 1 85 ? 3.639 -0.423 5.988 1.00 84.12 85 SER A O 1
ATOM 691 N N . LEU A 1 86 ? 5.388 0.232 7.244 1.00 91.69 86 LEU A N 1
ATOM 692 C CA . LEU A 1 86 ? 5.561 1.515 6.567 1.00 91.69 86 LEU A CA 1
ATOM 693 C C . LEU A 1 86 ? 6.160 1.323 5.172 1.00 91.69 86 LEU A C 1
ATOM 695 O O . LEU A 1 86 ? 5.734 1.990 4.234 1.00 91.69 86 LEU A O 1
ATOM 699 N N . GLN A 1 87 ? 7.107 0.393 5.045 1.00 88.31 87 GLN A N 1
ATOM 700 C CA . GLN A 1 87 ? 7.689 0.007 3.764 1.00 88.31 87 GLN A CA 1
ATOM 701 C C . GLN A 1 87 ? 6.620 -0.563 2.825 1.00 88.31 87 GLN A C 1
ATOM 703 O O . GLN A 1 87 ? 6.511 -0.114 1.690 1.00 88.31 87 GLN A O 1
ATOM 708 N N . SER A 1 88 ? 5.763 -1.466 3.305 1.00 83.38 88 SER A N 1
ATOM 709 C CA . SER A 1 88 ? 4.681 -2.018 2.486 1.00 83.38 88 SER A CA 1
ATOM 710 C C . SER A 1 88 ? 3.713 -0.934 2.001 1.00 83.38 88 SER A C 1
ATOM 712 O O . SER A 1 88 ? 3.301 -0.943 0.844 1.00 83.38 88 SER A O 1
ATOM 714 N N . LEU A 1 89 ? 3.366 0.033 2.860 1.00 90.31 89 LEU A N 1
ATOM 715 C CA . LEU A 1 89 ? 2.533 1.171 2.462 1.00 90.31 89 LEU A CA 1
ATOM 716 C C . LEU A 1 89 ? 3.215 2.027 1.387 1.00 90.31 89 LEU A C 1
ATOM 718 O O . LEU A 1 89 ? 2.578 2.354 0.387 1.00 90.31 89 LEU A O 1
ATOM 722 N N . SER A 1 90 ? 4.492 2.377 1.565 1.00 92.19 90 SER A N 1
ATOM 723 C CA . SER A 1 90 ? 5.210 3.215 0.598 1.00 92.19 90 SER A CA 1
ATOM 724 C C . SER A 1 90 ? 5.381 2.525 -0.753 1.00 92.19 90 SER A C 1
ATOM 726 O O . SER A 1 90 ? 5.206 3.164 -1.788 1.00 92.19 90 SER A O 1
ATOM 728 N N . GLN A 1 91 ? 5.652 1.219 -0.752 1.00 87.00 91 GLN A N 1
ATOM 729 C CA . GLN A 1 91 ? 5.774 0.430 -1.973 1.00 87.00 91 GLN A CA 1
ATOM 730 C C . GLN A 1 91 ? 4.459 0.354 -2.752 1.00 87.00 91 GLN A C 1
ATOM 732 O O . GLN A 1 91 ? 4.478 0.424 -3.978 1.00 87.00 91 GLN A O 1
ATOM 737 N N . ILE A 1 92 ? 3.320 0.247 -2.060 1.00 86.38 92 ILE A N 1
ATOM 738 C CA . ILE A 1 92 ? 2.010 0.259 -2.716 1.00 86.38 92 ILE A CA 1
ATOM 739 C C . ILE A 1 92 ? 1.720 1.645 -3.284 1.00 86.38 92 ILE A C 1
ATOM 741 O O . ILE A 1 92 ? 1.390 1.745 -4.458 1.00 86.38 92 ILE A O 1
ATOM 745 N N . LEU A 1 93 ? 1.895 2.720 -2.506 1.00 90.69 93 LEU A N 1
ATOM 746 C CA . LEU A 1 93 ? 1.630 4.080 -2.995 1.00 90.69 93 LEU A CA 1
ATOM 747 C C . LEU A 1 93 ? 2.500 4.466 -4.199 1.00 90.69 93 LEU A C 1
ATOM 749 O O . LEU A 1 93 ? 2.047 5.229 -5.048 1.00 90.69 93 LEU A O 1
ATOM 753 N N . ALA A 1 94 ? 3.712 3.922 -4.318 1.00 89.56 94 ALA A N 1
ATOM 754 C CA . ALA A 1 94 ? 4.574 4.145 -5.479 1.00 89.56 94 ALA A CA 1
ATOM 755 C C . ALA A 1 94 ? 3.974 3.641 -6.806 1.00 89.56 94 ALA A C 1
ATOM 757 O O . ALA A 1 94 ? 4.419 4.070 -7.865 1.00 89.56 94 ALA A O 1
ATOM 758 N N . LEU A 1 95 ? 2.953 2.776 -6.762 1.00 83.38 95 LEU A N 1
ATOM 759 C CA . LEU A 1 95 ? 2.209 2.342 -7.947 1.00 83.38 95 LEU A CA 1
ATOM 760 C C . LEU A 1 95 ? 1.242 3.413 -8.481 1.00 83.38 95 LEU A C 1
ATOM 762 O O . LEU A 1 95 ? 0.788 3.312 -9.617 1.00 83.38 95 LEU A O 1
ATOM 766 N N . GLY A 1 96 ? 0.877 4.399 -7.658 1.00 83.38 96 GLY A N 1
ATOM 767 C CA . GLY A 1 96 ? -0.017 5.483 -8.052 1.00 83.38 96 GLY A CA 1
ATOM 768 C C . GLY A 1 96 ? 0.696 6.541 -8.889 1.00 83.38 96 GLY A C 1
ATOM 769 O O . GLY A 1 96 ? 1.818 6.932 -8.565 1.00 83.38 96 GLY A O 1
ATOM 770 N N . GLU A 1 97 ? 0.010 7.039 -9.919 1.00 81.88 97 GLU A N 1
ATOM 771 C CA . GLU A 1 97 ? 0.512 8.092 -10.817 1.00 81.88 97 GLU A CA 1
ATOM 772 C C . GLU A 1 97 ? 0.541 9.488 -10.173 1.00 81.88 97 GLU A C 1
ATOM 774 O O . GLU A 1 97 ? 1.269 10.364 -10.640 1.00 81.88 97 GLU A O 1
ATOM 779 N N . GLU A 1 98 ? -0.237 9.700 -9.105 1.00 86.25 98 GLU A N 1
ATOM 780 C CA . GLU A 1 98 ? -0.207 10.931 -8.307 1.00 86.25 98 GLU A CA 1
ATOM 781 C C . GLU A 1 98 ? 1.192 11.174 -7.713 1.00 86.25 98 GLU A C 1
ATOM 783 O O . GLU A 1 98 ? 1.951 10.235 -7.440 1.00 86.25 98 GLU A O 1
ATOM 788 N N . ASP A 1 99 ? 1.534 12.440 -7.462 1.00 92.38 99 ASP A N 1
ATOM 789 C CA . ASP A 1 99 ? 2.787 12.783 -6.791 1.00 92.38 99 ASP A CA 1
ATOM 790 C C . ASP A 1 99 ? 2.826 12.252 -5.349 1.00 92.38 99 ASP A C 1
ATOM 792 O O . ASP A 1 99 ? 1.802 12.148 -4.663 1.00 92.38 99 ASP A O 1
ATOM 796 N N . ALA A 1 100 ? 4.037 11.937 -4.881 1.00 94.88 100 ALA A N 1
ATOM 797 C CA . ALA A 1 100 ? 4.287 11.402 -3.547 1.00 94.88 100 ALA A CA 1
ATOM 798 C C . ALA A 1 100 ? 3.652 12.219 -2.418 1.00 94.88 100 ALA A C 1
ATOM 800 O O . ALA A 1 100 ? 3.079 11.641 -1.495 1.00 94.88 100 ALA A O 1
ATOM 801 N N . GLU A 1 101 ? 3.719 13.548 -2.477 1.00 96.12 101 GLU A N 1
ATOM 802 C CA . GLU A 1 101 ? 3.222 14.394 -1.393 1.00 96.12 101 GLU A CA 1
ATOM 803 C C . GLU A 1 101 ? 1.699 14.300 -1.261 1.00 96.12 101 GLU A C 1
ATOM 805 O O . GLU A 1 101 ? 1.187 14.119 -0.146 1.00 96.12 101 GLU A O 1
ATOM 810 N N . ASN A 1 102 ? 0.981 14.344 -2.385 1.00 94.50 102 ASN A N 1
ATOM 811 C CA . ASN A 1 102 ? -0.470 14.206 -2.410 1.00 94.50 102 ASN A CA 1
ATOM 812 C C . ASN A 1 102 ? -0.912 12.810 -1.965 1.00 94.50 102 ASN A C 1
ATOM 814 O O . ASN A 1 102 ? -1.675 12.706 -0.999 1.00 94.50 102 ASN A O 1
ATOM 818 N N . LYS A 1 103 ? -0.379 11.730 -2.555 1.00 93.94 103 LYS A N 1
ATOM 819 C CA . LYS A 1 103 ? -0.799 10.366 -2.181 1.00 93.94 103 LYS A CA 1
ATOM 820 C C . LYS A 1 103 ? -0.425 9.996 -0.743 1.00 93.94 103 LYS A C 1
ATOM 822 O O . LYS A 1 103 ? -1.217 9.359 -0.048 1.00 93.94 103 LYS A O 1
ATOM 827 N N . CYS A 1 104 ? 0.725 10.446 -0.232 1.00 97.38 104 CYS A N 1
ATOM 828 C CA . CYS A 1 104 ? 1.097 10.227 1.168 1.00 97.38 104 CYS A CA 1
ATOM 829 C C . CYS A 1 104 ? 0.226 11.032 2.138 1.00 97.38 104 CYS A C 1
ATOM 831 O O . CYS A 1 104 ? -0.189 10.500 3.169 1.00 97.38 104 CYS A O 1
ATOM 833 N N . SER A 1 105 ? -0.077 12.295 1.828 1.00 96.44 105 SER A N 1
ATOM 834 C CA . SER A 1 105 ? -0.959 13.120 2.668 1.00 96.44 105 SER A CA 1
ATOM 835 C C . SER A 1 105 ? -2.378 12.555 2.695 1.00 96.44 105 SER A C 1
ATOM 837 O O . SER A 1 105 ? -3.004 12.479 3.753 1.00 96.44 105 SER A O 1
ATOM 839 N N . ARG A 1 106 ? -2.848 12.065 1.548 1.00 95.69 106 ARG A N 1
ATOM 840 C CA . ARG A 1 106 ? -4.142 11.408 1.401 1.00 95.69 106 ARG A CA 1
ATOM 841 C C . ARG A 1 106 ? -4.235 10.101 2.184 1.00 95.69 106 ARG A C 1
ATOM 843 O O . ARG A 1 106 ? -5.195 9.911 2.927 1.00 95.69 106 ARG A O 1
ATOM 850 N N . ALA A 1 107 ? -3.204 9.255 2.128 1.00 96.56 107 ALA A N 1
ATOM 851 C CA . ALA A 1 107 ? -3.127 8.048 2.952 1.00 96.56 107 ALA A CA 1
ATOM 852 C C . ALA A 1 107 ? -3.231 8.369 4.456 1.00 96.56 107 ALA A C 1
ATOM 854 O O . ALA A 1 107 ? -3.922 7.675 5.203 1.00 96.56 107 ALA A O 1
ATOM 855 N N . VAL A 1 108 ? -2.587 9.450 4.913 1.00 97.19 108 VAL A N 1
ATOM 856 C CA . VAL A 1 108 ? -2.692 9.913 6.308 1.00 97.19 108 VAL A CA 1
ATOM 857 C C . VAL A 1 108 ? -4.105 10.404 6.638 1.00 97.19 108 VAL A C 1
ATOM 859 O O . VAL A 1 108 ? -4.605 10.090 7.721 1.00 97.19 108 VAL A O 1
ATOM 862 N N . SER A 1 109 ? -4.767 11.128 5.727 1.00 96.31 109 SER A N 1
ATOM 863 C CA . SER A 1 109 ? -6.161 11.564 5.916 1.00 96.31 109 SER A CA 1
ATOM 864 C C . SER A 1 109 ? -7.095 10.368 6.075 1.00 96.31 109 SER A C 1
ATOM 866 O O . SER A 1 109 ? -7.747 10.235 7.111 1.00 96.31 109 SER A O 1
ATOM 868 N N . LEU A 1 110 ? -7.051 9.427 5.126 1.00 96.56 110 LEU A N 1
ATOM 869 C CA . LEU A 1 110 ? -7.859 8.205 5.150 1.00 96.56 110 LEU A CA 1
ATOM 870 C C . LEU A 1 110 ? -7.624 7.384 6.422 1.00 96.56 110 LEU A C 1
ATOM 872 O O . LEU A 1 110 ? -8.572 6.906 7.044 1.00 96.56 110 LEU A O 1
ATOM 876 N N . TYR A 1 111 ? -6.372 7.251 6.866 1.00 96.12 111 TYR A N 1
ATOM 877 C CA . TYR A 1 111 ? -6.056 6.556 8.114 1.00 96.12 111 TYR A CA 1
ATOM 878 C C . TYR A 1 111 ? -6.710 7.216 9.338 1.00 96.12 111 TYR A C 1
ATOM 880 O O . TYR A 1 111 ? -7.224 6.527 10.228 1.00 96.12 111 TYR A O 1
ATOM 888 N N . ASN A 1 112 ? -6.702 8.549 9.393 1.00 95.88 112 ASN A N 1
ATOM 889 C CA . ASN A 1 112 ? -7.306 9.306 10.486 1.00 95.88 112 ASN A CA 1
ATOM 890 C C . ASN A 1 112 ? -8.840 9.271 10.442 1.00 95.88 112 ASN A C 1
ATOM 892 O O . ASN A 1 112 ? -9.463 9.130 11.496 1.00 95.88 112 ASN A O 1
ATOM 896 N N . GLU A 1 113 ? -9.438 9.334 9.255 1.00 96.12 113 GLU A N 1
ATOM 897 C CA . GLU A 1 113 ? -10.888 9.228 9.048 1.00 96.12 113 GLU A CA 1
ATOM 898 C C . GLU A 1 113 ? -11.411 7.830 9.403 1.00 96.12 113 GLU A C 1
ATOM 900 O O . GLU A 1 113 ? -12.350 7.685 10.184 1.00 96.12 113 GLU A O 1
ATOM 905 N N . LEU A 1 114 ? -10.735 6.767 8.962 1.00 95.44 114 LEU A N 1
ATOM 906 C CA . LEU A 1 114 ? -11.061 5.402 9.389 1.00 95.44 114 LEU A CA 1
ATOM 907 C C . LEU A 1 114 ? -11.004 5.263 10.917 1.00 95.44 114 LEU A C 1
ATOM 909 O O . LEU A 1 114 ? -11.866 4.637 11.543 1.00 95.44 114 LEU A O 1
ATOM 913 N N . LYS A 1 115 ? -10.001 5.878 11.552 1.00 94.00 115 LYS A N 1
ATOM 914 C CA . LYS A 1 115 ? -9.856 5.876 13.010 1.00 94.00 115 LYS A CA 1
ATOM 915 C C . LYS A 1 115 ? -10.982 6.648 13.709 1.00 94.00 115 LYS A C 1
ATOM 917 O O . LYS A 1 115 ? -11.453 6.161 14.743 1.00 94.00 115 LYS A O 1
ATOM 922 N N . SER A 1 116 ? -11.413 7.804 13.195 1.00 94.62 116 SER A N 1
ATOM 923 C CA . SER A 1 116 ? -12.530 8.574 13.772 1.00 94.62 116 SER A CA 1
ATOM 924 C C . SER A 1 116 ? -13.857 7.814 13.655 1.00 94.62 116 SER A C 1
ATOM 926 O O . SER A 1 116 ? -14.643 7.799 14.603 1.00 94.62 116 SER A O 1
ATOM 928 N N . GLU A 1 117 ? -14.028 7.044 12.579 1.00 93.69 117 GLU A N 1
ATOM 929 C CA . GLU A 1 117 ? -15.175 6.164 12.336 1.00 93.69 117 GLU A CA 1
ATOM 930 C C . GLU A 1 117 ? -15.111 4.810 13.071 1.00 93.69 117 GLU A C 1
ATOM 932 O O . GLU A 1 117 ? -15.893 3.892 12.807 1.00 93.69 117 GLU A O 1
ATOM 937 N N . LYS A 1 118 ? -14.200 4.671 14.047 1.00 91.25 118 LYS A N 1
ATOM 938 C CA . LYS A 1 118 ? -13.974 3.450 14.850 1.00 91.25 118 LYS A CA 1
ATOM 939 C C . LYS A 1 118 ? -13.533 2.228 14.027 1.00 91.25 118 LYS A C 1
ATOM 941 O O . LYS A 1 118 ? -13.535 1.112 14.554 1.00 91.25 118 LYS A O 1
ATOM 946 N N . CYS A 1 119 ? -13.089 2.439 12.792 1.00 91.75 119 CYS A N 1
ATOM 947 C CA . CYS A 1 119 ? -12.512 1.448 11.885 1.00 91.75 119 CYS A CA 1
ATOM 948 C C . CYS A 1 119 ? -10.978 1.539 11.916 1.00 91.75 119 CYS A C 1
ATOM 950 O O . CYS A 1 119 ? -10.312 1.719 10.905 1.00 91.75 119 CYS A O 1
ATOM 952 N N . LYS A 1 120 ? -10.387 1.462 13.112 1.00 90.56 120 LYS A N 1
ATOM 953 C CA . LYS A 1 120 ? -8.945 1.666 13.292 1.00 90.56 120 LYS A CA 1
ATOM 954 C C . LYS A 1 120 ? -8.130 0.508 12.698 1.00 90.56 120 LYS A C 1
ATOM 956 O O . LYS A 1 120 ? -8.264 -0.632 13.143 1.00 90.56 120 LYS A O 1
ATOM 961 N N . LEU A 1 121 ? -7.200 0.839 11.805 1.00 85.94 121 LEU A N 1
ATOM 962 C CA . LEU A 1 121 ? -6.137 -0.064 11.364 1.00 85.94 121 LEU A CA 1
ATOM 963 C C . LEU A 1 121 ? -5.008 -0.149 12.403 1.00 85.94 121 LEU A C 1
ATOM 965 O O . LEU A 1 121 ? -4.699 0.815 13.110 1.00 85.94 121 LEU A O 1
ATOM 969 N N . ARG A 1 122 ? -4.387 -1.326 12.496 1.00 82.75 122 ARG A N 1
ATOM 970 C CA . ARG A 1 122 ? -3.097 -1.520 13.172 1.00 82.75 122 ARG A CA 1
ATOM 971 C C . ARG A 1 122 ? -1.972 -1.456 12.137 1.00 82.75 122 ARG A C 1
ATOM 973 O O . ARG A 1 122 ? -2.230 -1.290 10.948 1.00 82.75 122 ARG A O 1
ATOM 980 N N . TYR A 1 123 ? -0.725 -1.527 12.600 1.00 74.56 123 TYR A N 1
ATOM 981 C CA . TYR A 1 123 ? 0.446 -1.415 11.726 1.00 74.56 123 TYR A CA 1
ATOM 982 C C . TYR A 1 123 ? 0.449 -2.483 10.619 1.00 74.56 123 TYR A C 1
ATOM 984 O O . TYR A 1 123 ? 0.734 -2.175 9.469 1.00 74.56 123 TYR A O 1
ATOM 992 N N . ASP A 1 124 ? 0.037 -3.711 10.916 1.00 74.00 124 ASP A N 1
ATOM 993 C CA . ASP A 1 124 ? -0.125 -4.799 9.941 1.00 74.00 124 ASP A CA 1
ATOM 994 C C . ASP A 1 124 ? -1.172 -4.520 8.841 1.00 74.00 124 ASP A C 1
ATOM 996 O O . ASP A 1 124 ? -1.151 -5.171 7.802 1.00 74.00 124 ASP A O 1
ATOM 1000 N N . GLY A 1 125 ? -2.035 -3.514 9.016 1.00 75.88 125 GLY A N 1
ATOM 1001 C CA . GLY A 1 125 ? -3.030 -3.083 8.030 1.00 75.88 125 GLY A CA 1
ATOM 1002 C C . GLY A 1 125 ? -2.607 -1.917 7.128 1.00 75.88 125 GLY A C 1
ATOM 1003 O O . GLY A 1 125 ? -3.407 -1.477 6.302 1.00 75.88 125 GLY A O 1
ATOM 1004 N N . LEU A 1 126 ? -1.384 -1.384 7.261 1.00 86.62 126 LEU A N 1
ATOM 1005 C CA . LEU A 1 126 ? -0.948 -0.224 6.464 1.00 86.62 126 LEU A CA 1
ATOM 1006 C C . LEU A 1 126 ? -0.852 -0.527 4.963 1.00 86.62 126 LEU A C 1
ATOM 1008 O O . LEU A 1 126 ? -1.104 0.349 4.145 1.00 86.62 126 LEU A O 1
ATOM 1012 N N . ALA A 1 127 ? -0.577 -1.769 4.578 1.00 83.31 127 ALA A N 1
ATOM 1013 C CA . ALA A 1 127 ? -0.628 -2.150 3.172 1.00 83.31 127 ALA A CA 1
ATOM 1014 C C . ALA A 1 127 ? -2.061 -2.051 2.598 1.00 83.31 127 ALA A C 1
ATOM 1016 O O . ALA A 1 127 ? -2.252 -1.564 1.486 1.00 83.31 127 ALA A O 1
ATOM 1017 N N . SER A 1 128 ? -3.090 -2.429 3.371 1.00 83.00 128 SER A N 1
ATOM 1018 C CA . SER A 1 128 ? -4.499 -2.265 2.973 1.00 83.00 128 SER A CA 1
ATOM 1019 C C . SER A 1 128 ? -4.889 -0.784 2.846 1.00 83.00 128 SER A C 1
ATOM 1021 O O . SER A 1 128 ? -5.657 -0.424 1.959 1.00 83.00 128 SER A O 1
ATOM 1023 N N . LEU A 1 129 ? -4.324 0.094 3.683 1.00 91.19 129 LEU A N 1
ATOM 1024 C CA . LEU A 1 129 ? -4.485 1.546 3.543 1.00 91.19 129 LEU A CA 1
ATOM 1025 C C . LEU A 1 129 ? -3.900 2.061 2.221 1.00 91.19 129 LEU A C 1
ATOM 1027 O O . LEU A 1 129 ? -4.518 2.905 1.575 1.00 91.19 129 LEU A O 1
ATOM 1031 N N . GLY A 1 130 ? -2.734 1.553 1.812 1.00 89.62 130 GLY A N 1
ATOM 1032 C CA . GLY A 1 130 ? -2.124 1.904 0.528 1.00 89.62 130 GLY A CA 1
ATOM 1033 C C . GLY A 1 130 ? -3.059 1.588 -0.633 1.00 89.62 130 GLY A C 1
ATOM 1034 O O . GLY A 1 130 ? -3.351 2.461 -1.442 1.00 89.62 130 GLY A O 1
ATOM 1035 N N . VAL A 1 131 ? -3.614 0.374 -0.642 1.00 85.00 131 VAL A N 1
ATOM 1036 C CA . VAL A 1 131 ? -4.619 -0.049 -1.626 1.00 85.00 131 VAL A CA 1
ATOM 1037 C C . VAL A 1 131 ? -5.813 0.899 -1.641 1.00 85.00 131 VAL A C 1
ATOM 1039 O O . VAL A 1 131 ? -6.164 1.417 -2.697 1.00 85.00 131 VAL A O 1
ATOM 1042 N N . LEU A 1 132 ? -6.407 1.147 -0.469 1.00 88.19 132 LEU A N 1
ATOM 1043 C CA . LEU A 1 132 ? -7.579 2.007 -0.324 1.00 88.19 132 LEU A CA 1
ATOM 1044 C C . LEU A 1 132 ? -7.318 3.414 -0.880 1.00 88.19 132 LEU A C 1
ATOM 1046 O O . LEU A 1 132 ? -8.176 3.981 -1.547 1.00 88.19 132 LEU A O 1
ATOM 1050 N N . THR A 1 133 ? -6.117 3.945 -0.641 1.00 91.50 133 THR A N 1
ATOM 1051 C CA . THR A 1 133 ? -5.693 5.268 -1.120 1.00 91.50 133 THR A CA 1
ATOM 1052 C C . THR A 1 133 ? -5.666 5.338 -2.646 1.00 91.50 133 THR A C 1
ATOM 1054 O O . THR A 1 133 ? -6.100 6.336 -3.211 1.00 91.50 133 THR A O 1
ATOM 1057 N N . LEU A 1 134 ? -5.202 4.280 -3.319 1.00 86.44 134 LEU A N 1
ATOM 1058 C CA . LEU A 1 134 ? -5.079 4.254 -4.780 1.00 86.44 134 LEU A CA 1
ATOM 1059 C C . LEU A 1 134 ? -6.413 4.068 -5.507 1.00 86.44 134 LEU A C 1
ATOM 1061 O O . LEU A 1 134 ? -6.589 4.581 -6.606 1.00 86.44 134 LEU A O 1
ATOM 1065 N N . ILE A 1 135 ? -7.346 3.316 -4.920 1.00 83.00 135 ILE A N 1
ATOM 1066 C CA . ILE A 1 135 ? -8.653 3.045 -5.545 1.00 83.00 135 ILE A CA 1
ATOM 1067 C C . ILE A 1 135 ? -9.693 4.122 -5.243 1.00 83.00 135 ILE A C 1
ATOM 1069 O O . ILE A 1 135 ? -10.734 4.190 -5.899 1.00 83.00 135 ILE A O 1
ATOM 1073 N N . ALA A 1 136 ? -9.463 4.916 -4.199 1.00 81.56 136 ALA A N 1
ATOM 1074 C CA . ALA A 1 136 ? -10.406 5.928 -3.790 1.00 81.56 136 ALA A CA 1
ATOM 1075 C C . ALA A 1 136 ? -10.521 6.985 -4.891 1.00 81.56 136 ALA A C 1
ATOM 1077 O O . ALA A 1 136 ? -9.535 7.539 -5.365 1.00 81.56 136 ALA A O 1
ATOM 1078 N N . SER A 1 137 ? -11.747 7.300 -5.285 1.00 78.94 137 SER A N 1
ATOM 1079 C CA . SER A 1 137 ? -12.050 8.480 -6.103 1.00 78.94 137 SER A CA 1
ATOM 1080 C C . SER A 1 137 ? -12.694 9.593 -5.269 1.00 78.94 137 SER A C 1
ATOM 1082 O O . SER A 1 137 ? -12.801 10.731 -5.710 1.00 78.94 137 SER A O 1
ATOM 1084 N N . ASN A 1 138 ? -13.179 9.247 -4.074 1.00 87.75 138 ASN A N 1
ATOM 1085 C CA . ASN A 1 138 ? -13.767 10.144 -3.089 1.00 87.75 138 ASN A CA 1
ATOM 1086 C C . ASN A 1 138 ? -13.519 9.546 -1.699 1.00 87.75 138 ASN A C 1
ATOM 1088 O O . ASN A 1 138 ? -14.031 8.467 -1.391 1.00 87.75 138 ASN A O 1
ATOM 1092 N N . ASP A 1 139 ? -12.730 10.248 -0.892 1.00 89.00 139 ASP A N 1
ATOM 1093 C CA . ASP A 1 139 ? -12.215 9.739 0.380 1.00 89.00 139 ASP A CA 1
ATOM 1094 C C . ASP A 1 139 ? -13.318 9.562 1.433 1.00 89.00 139 ASP A C 1
ATOM 1096 O O . ASP A 1 139 ? -13.394 8.525 2.087 1.00 89.00 139 ASP A O 1
ATOM 1100 N N . ILE A 1 140 ? -14.261 10.505 1.508 1.00 90.56 140 ILE A N 1
ATOM 1101 C CA . ILE A 1 140 ? -15.404 10.418 2.431 1.00 90.56 140 ILE A CA 1
ATOM 1102 C C . ILE A 1 140 ? -16.244 9.184 2.100 1.00 90.56 140 ILE A C 1
ATOM 1104 O O . ILE A 1 140 ? -16.545 8.366 2.970 1.00 90.56 140 ILE A O 1
ATOM 1108 N N . LYS A 1 141 ? -16.584 9.022 0.817 1.00 92.81 141 LYS A N 1
ATOM 1109 C CA . LYS A 1 141 ? -17.425 7.916 0.363 1.00 92.81 141 LYS A CA 1
ATOM 1110 C C . LYS A 1 141 ? -16.768 6.562 0.626 1.00 92.81 141 LYS A C 1
ATOM 1112 O O . LYS A 1 141 ? -17.441 5.645 1.088 1.00 92.81 141 LYS A O 1
ATOM 1117 N N . ILE A 1 142 ? -15.469 6.422 0.350 1.00 92.25 142 ILE A N 1
ATOM 1118 C CA . ILE A 1 142 ? -14.809 5.128 0.535 1.00 92.25 142 ILE A CA 1
ATOM 1119 C C . ILE A 1 142 ? -14.692 4.756 2.021 1.00 92.25 142 ILE A C 1
ATOM 1121 O O . ILE A 1 142 ? -14.827 3.585 2.375 1.00 92.25 142 ILE A O 1
ATOM 1125 N N . VAL A 1 143 ? -14.501 5.738 2.911 1.00 95.44 143 VAL A N 1
ATOM 1126 C CA . VAL A 1 143 ? -14.508 5.508 4.364 1.00 95.44 143 VAL A CA 1
ATOM 1127 C C . VAL A 1 143 ? -15.895 5.082 4.847 1.00 95.44 143 VAL A C 1
ATOM 1129 O O . VAL A 1 143 ? -16.000 4.158 5.660 1.00 95.44 143 VAL A O 1
ATOM 1132 N N . GLU A 1 144 ? -16.961 5.701 4.331 1.00 95.62 144 GLU A N 1
ATOM 1133 C CA . GLU A 1 144 ? -18.341 5.301 4.627 1.00 95.62 144 GLU A CA 1
ATOM 1134 C C . GLU A 1 144 ? -18.623 3.857 4.189 1.00 95.62 144 GLU A C 1
ATOM 1136 O O . GLU A 1 144 ? -19.113 3.063 4.993 1.00 95.62 144 GL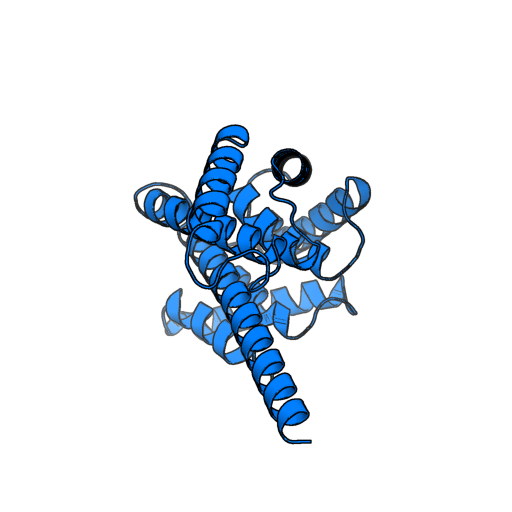U A O 1
ATOM 1141 N N . GLU A 1 145 ? -18.232 3.478 2.972 1.00 94.75 145 GLU A N 1
ATOM 1142 C CA . GLU A 1 145 ? -18.405 2.112 2.461 1.00 94.75 145 GLU A CA 1
ATOM 1143 C C . GLU A 1 145 ? -17.613 1.084 3.288 1.00 94.75 145 GLU A C 1
ATOM 1145 O O . GLU A 1 145 ? -18.154 0.045 3.676 1.00 94.75 145 GLU A O 1
ATOM 1150 N N . VAL A 1 146 ? -16.360 1.385 3.658 1.00 94.12 146 VAL A N 1
ATOM 1151 C CA . VAL A 1 146 ? -15.566 0.517 4.551 1.00 94.12 146 VAL A CA 1
ATOM 1152 C C . VAL A 1 146 ? -16.261 0.339 5.899 1.00 94.12 146 VAL A C 1
ATOM 1154 O O . VAL A 1 146 ? -16.317 -0.775 6.427 1.00 94.12 146 VAL A O 1
ATOM 1157 N N . LYS A 1 147 ? -16.823 1.411 6.463 1.00 95.94 147 LYS A N 1
ATOM 1158 C CA . LYS A 1 147 ? -17.565 1.368 7.729 1.00 95.94 147 LYS A CA 1
ATOM 1159 C C . LYS A 1 147 ? -18.833 0.520 7.619 1.00 95.94 147 LYS A C 1
ATOM 1161 O O . LYS A 1 147 ? -19.143 -0.216 8.561 1.00 95.94 147 LYS A O 1
ATOM 1166 N N . GLU A 1 148 ? -19.571 0.618 6.518 1.00 95.75 148 GLU A N 1
ATOM 1167 C CA . GLU A 1 148 ? -20.761 -0.200 6.264 1.00 95.75 148 GLU A CA 1
ATOM 1168 C C . GLU A 1 148 ? -20.409 -1.686 6.170 1.00 95.75 148 GLU A C 1
ATOM 1170 O O . GLU A 1 148 ? -20.985 -2.501 6.898 1.00 95.75 148 GLU A O 1
ATOM 1175 N N . VAL A 1 149 ? -19.394 -2.033 5.373 1.00 92.44 149 VAL A N 1
ATOM 1176 C CA . VAL A 1 149 ? -18.921 -3.418 5.236 1.00 92.44 149 VAL A CA 1
ATOM 1177 C C . VAL A 1 149 ? -18.377 -3.949 6.566 1.00 92.44 149 VAL A C 1
ATOM 1179 O O . VAL A 1 149 ? -18.695 -5.070 6.961 1.00 92.44 149 VAL A O 1
ATOM 1182 N N . TYR A 1 150 ? -17.622 -3.142 7.317 1.00 91.31 150 TYR A N 1
ATOM 1183 C CA . TYR A 1 150 ? -17.129 -3.511 8.647 1.00 91.31 150 TYR A CA 1
ATOM 1184 C C . TYR A 1 150 ? -18.270 -3.840 9.621 1.00 91.31 150 TYR A C 1
ATOM 1186 O O . TYR A 1 150 ? -18.202 -4.847 10.334 1.00 91.31 150 TYR A O 1
ATOM 1194 N N . LYS A 1 151 ? -19.332 -3.022 9.654 1.00 92.44 151 LYS A N 1
ATOM 1195 C CA . LYS A 1 151 ? -20.518 -3.298 10.481 1.00 92.44 151 LYS A CA 1
ATOM 1196 C C . LYS A 1 151 ? -21.201 -4.590 10.049 1.00 92.44 151 LYS A C 1
ATOM 1198 O O . LYS A 1 151 ? -21.474 -5.428 10.903 1.00 92.44 151 LYS A O 1
ATOM 1203 N N . TYR A 1 152 ? -21.393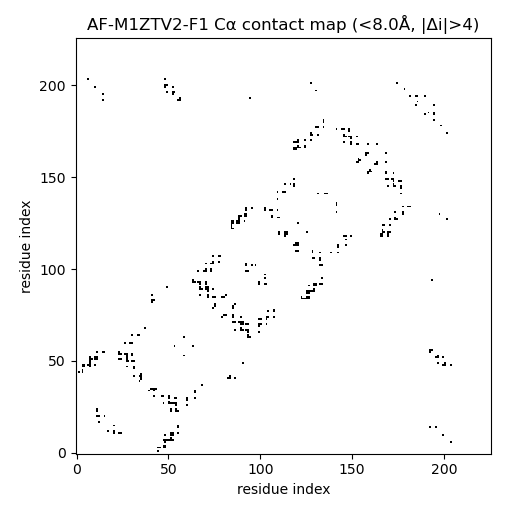 -4.767 8.744 1.00 91.69 152 TYR A N 1
ATOM 1204 C CA . TYR A 1 152 ? -22.011 -5.962 8.184 1.00 91.69 152 TYR A CA 1
ATOM 1205 C C . TYR A 1 152 ? -21.253 -7.243 8.554 1.00 91.69 152 TYR A C 1
ATOM 1207 O O . TYR A 1 152 ? -21.870 -8.205 9.006 1.00 91.69 152 TYR A O 1
ATOM 1215 N N . ILE A 1 153 ? -19.919 -7.261 8.420 1.00 86.06 153 ILE A N 1
ATOM 1216 C CA . ILE A 1 153 ? -19.105 -8.434 8.778 1.00 86.06 153 ILE A CA 1
ATOM 1217 C C . ILE A 1 153 ? -19.252 -8.751 10.269 1.00 86.06 153 ILE A C 1
ATOM 1219 O O . ILE A 1 153 ? -19.427 -9.909 10.632 1.00 86.06 153 ILE A O 1
ATOM 1223 N N . LYS A 1 154 ? -19.230 -7.736 11.142 1.00 84.81 154 LYS A N 1
ATOM 1224 C CA . LYS A 1 154 ? -19.360 -7.939 12.595 1.00 84.81 154 LYS A CA 1
ATOM 1225 C C . LYS A 1 154 ? -20.692 -8.545 13.036 1.00 84.81 154 LYS A C 1
ATOM 1227 O O . LYS A 1 154 ? -20.757 -9.072 14.144 1.00 84.81 154 LYS A O 1
ATOM 1232 N N . GLU A 1 155 ? -21.734 -8.435 12.218 1.00 87.06 155 GLU A N 1
ATOM 1233 C CA . GLU A 1 155 ? -23.047 -9.035 12.472 1.00 87.06 155 GLU A CA 1
ATOM 1234 C C . GLU A 1 155 ? -23.116 -10.510 12.045 1.00 87.06 155 GLU A C 1
ATOM 1236 O O . GLU A 1 155 ? -24.109 -11.177 12.331 1.00 87.06 155 GLU A O 1
ATOM 1241 N N . LYS A 1 156 ? -22.086 -11.043 11.370 1.00 84.56 156 LYS A N 1
ATOM 1242 C CA . LYS A 1 156 ? -22.041 -12.443 10.932 1.00 84.56 156 LYS A CA 1
ATOM 1243 C C . LYS A 1 156 ? -21.465 -13.371 11.994 1.00 84.56 156 LYS A C 1
ATOM 1245 O O . LYS A 1 156 ? -20.525 -13.030 12.719 1.00 84.56 156 LYS A O 1
ATOM 1250 N N . ASP A 1 157 ? -22.001 -14.588 12.024 1.00 76.88 157 ASP A N 1
ATOM 1251 C CA . ASP A 1 157 ? -21.495 -15.669 12.864 1.00 76.88 157 ASP A CA 1
ATOM 1252 C C . ASP A 1 157 ? -20.007 -15.924 12.579 1.00 76.88 157 ASP A C 1
ATOM 1254 O O . ASP A 1 157 ? -19.561 -15.907 11.433 1.00 76.88 157 ASP A O 1
ATOM 1258 N N . GLY A 1 158 ? -19.215 -16.121 13.636 1.00 71.44 158 GLY A N 1
ATOM 1259 C CA . GLY A 1 158 ? -17.759 -16.291 13.533 1.00 71.44 158 GLY A CA 1
ATOM 1260 C C . GLY A 1 158 ? -16.943 -14.992 13.466 1.00 71.44 158 GLY A C 1
ATOM 1261 O O . GLY A 1 158 ? -15.723 -15.058 13.588 1.00 71.44 158 GLY A O 1
ATOM 1262 N N . TYR A 1 159 ? -17.577 -13.816 13.373 1.00 69.38 159 TYR A N 1
ATOM 1263 C CA . 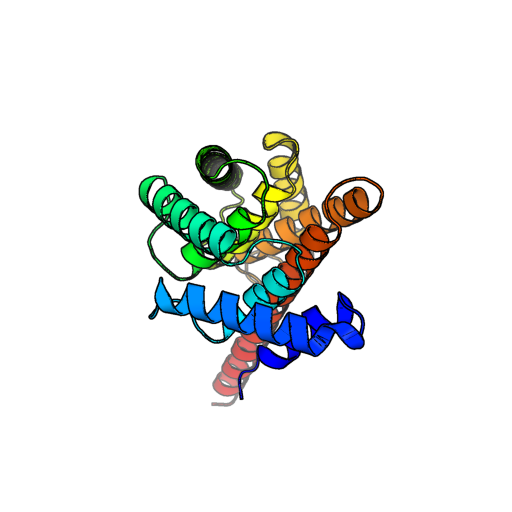TYR A 1 159 ? -16.908 -12.498 13.340 1.00 69.38 159 TYR A CA 1
ATOM 1264 C C . TYR A 1 159 ? -17.288 -11.590 14.528 1.00 69.38 159 TYR A C 1
ATOM 1266 O O . TYR A 1 159 ? -17.003 -10.389 14.545 1.00 69.38 159 TYR A O 1
ATOM 1274 N N . GLY A 1 160 ? -17.924 -12.170 15.551 1.00 62.41 160 GLY A N 1
ATOM 1275 C CA . GLY A 1 160 ? -18.311 -11.486 16.785 1.00 62.41 160 GLY A CA 1
ATOM 1276 C C . GLY A 1 160 ? -17.129 -11.045 17.668 1.00 62.41 160 GLY A C 1
ATOM 1277 O O . GLY A 1 160 ? -15.963 -11.301 17.377 1.00 62.41 160 GLY A O 1
ATOM 1278 N N . ILE A 1 161 ? -17.449 -10.400 18.800 1.00 57.12 161 ILE A N 1
ATOM 1279 C CA . ILE A 1 161 ? -16.520 -9.674 19.703 1.00 57.12 161 ILE A CA 1
ATOM 1280 C C . ILE A 1 161 ? -15.296 -10.494 20.166 1.00 57.12 161 ILE A C 1
ATOM 1282 O O . ILE A 1 161 ? -14.274 -9.897 20.499 1.00 57.12 161 ILE A O 1
ATOM 1286 N N . PHE A 1 162 ? -15.383 -11.826 20.172 1.00 57.62 162 PHE A N 1
ATOM 1287 C CA . PHE A 1 162 ? -14.361 -12.727 20.718 1.00 57.62 162 PHE A CA 1
ATOM 1288 C C . PHE A 1 162 ? -13.618 -13.573 19.675 1.00 57.62 162 PHE A C 1
ATOM 1290 O O . PHE A 1 162 ? -12.725 -14.321 20.053 1.00 57.62 162 PHE A O 1
ATOM 1297 N N . SER A 1 163 ? -13.978 -13.484 18.390 1.00 63.03 163 SER A N 1
ATOM 1298 C CA . SER A 1 163 ? -13.449 -14.402 17.369 1.00 63.03 163 SER A CA 1
ATOM 1299 C C . SER A 1 163 ? -12.258 -13.826 16.601 1.00 63.03 163 SER A C 1
ATOM 1301 O O . SER A 1 163 ? -11.259 -14.506 16.392 1.00 63.03 163 SER A O 1
ATOM 1303 N N . ILE A 1 164 ? -12.342 -12.554 16.196 1.00 71.25 164 ILE A N 1
ATOM 1304 C CA . ILE A 1 164 ? -11.339 -11.902 15.343 1.00 71.25 164 ILE A CA 1
ATOM 1305 C C . ILE A 1 164 ? -11.052 -10.496 15.872 1.00 71.25 164 ILE A C 1
ATOM 1307 O O . ILE A 1 164 ? -11.956 -9.782 16.318 1.00 71.25 164 ILE A O 1
ATOM 1311 N N . GLU A 1 165 ? -9.785 -10.078 15.825 1.00 78.06 165 GLU A N 1
ATOM 1312 C CA . GLU A 1 165 ? -9.412 -8.721 16.205 1.00 78.06 165 GLU A CA 1
ATOM 1313 C C . GLU A 1 165 ? -10.094 -7.698 15.283 1.00 78.06 165 GLU A C 1
ATOM 1315 O O . GLU A 1 165 ? -10.100 -7.826 14.059 1.00 78.06 165 GLU A O 1
ATOM 1320 N N . LYS A 1 166 ? -10.643 -6.624 15.865 1.00 83.62 166 LYS A N 1
ATOM 1321 C CA . LYS A 1 166 ? -11.374 -5.589 15.115 1.00 83.62 166 LYS A CA 1
ATOM 1322 C C . LYS A 1 166 ? -10.571 -5.018 13.942 1.00 83.62 166 LYS A C 1
ATOM 1324 O O . LYS A 1 166 ? -11.166 -4.743 12.907 1.00 83.62 166 LYS A O 1
ATOM 1329 N N . SER A 1 167 ? -9.254 -4.854 14.082 1.00 81.75 167 SER A N 1
ATOM 1330 C CA . SER A 1 167 ? -8.392 -4.359 13.001 1.00 81.75 167 SER A CA 1
ATOM 1331 C C . SER A 1 167 ? -8.326 -5.313 11.810 1.00 81.75 167 SER A C 1
ATOM 1333 O O . SER A 1 167 ? -8.325 -4.842 10.678 1.00 81.75 167 SER A O 1
ATOM 1335 N N . HIS A 1 168 ? -8.350 -6.631 12.032 1.00 78.81 168 HIS A N 1
ATOM 1336 C CA . HIS A 1 168 ? -8.398 -7.611 10.941 1.00 78.81 168 HIS A CA 1
ATOM 1337 C C . HIS A 1 168 ? -9.757 -7.613 10.238 1.00 78.81 168 HIS A C 1
ATOM 1339 O O . HIS 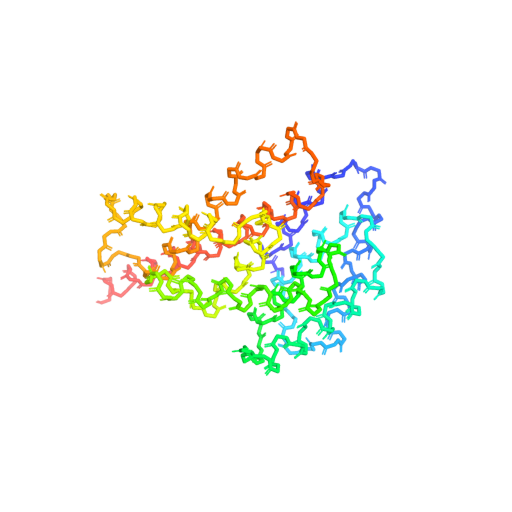A 1 168 ? -9.813 -7.769 9.022 1.00 78.81 168 HIS A O 1
ATOM 1345 N N . ILE A 1 169 ? -10.848 -7.344 10.962 1.00 83.56 169 ILE A N 1
ATOM 1346 C CA . ILE A 1 169 ? -12.169 -7.148 10.340 1.00 83.56 169 ILE A CA 1
ATOM 1347 C C . ILE A 1 169 ? -12.176 -5.884 9.465 1.00 83.56 169 ILE A C 1
ATOM 1349 O O . ILE A 1 169 ? -12.746 -5.898 8.379 1.00 83.56 169 ILE A O 1
ATOM 1353 N N . VAL A 1 170 ? -11.511 -4.804 9.893 1.00 88.25 170 VAL A N 1
ATOM 1354 C CA . VAL A 1 170 ? -11.347 -3.594 9.063 1.00 88.25 170 VAL A CA 1
ATOM 1355 C C . VAL A 1 170 ? -10.523 -3.896 7.808 1.00 88.25 170 VAL A C 1
ATOM 1357 O O . VAL A 1 170 ? -10.911 -3.477 6.724 1.00 88.25 170 VAL A O 1
ATOM 1360 N N . MET A 1 171 ? -9.428 -4.656 7.918 1.00 82.56 171 MET A N 1
ATOM 1361 C CA . MET A 1 171 ? -8.642 -5.077 6.747 1.00 82.56 171 MET A CA 1
ATOM 1362 C C . MET A 1 171 ? -9.477 -5.904 5.761 1.00 82.56 171 MET A C 1
ATOM 1364 O O . MET A 1 171 ? -9.393 -5.689 4.551 1.00 82.56 171 MET A O 1
ATOM 1368 N N . LEU A 1 172 ? -10.322 -6.809 6.266 1.00 79.81 172 LEU A N 1
ATOM 1369 C CA . LEU A 1 172 ? -11.252 -7.575 5.436 1.00 79.81 172 LEU A CA 1
ATOM 1370 C C . LEU A 1 172 ? -12.282 -6.662 4.757 1.00 79.81 172 LEU A C 1
ATOM 1372 O O . LEU A 1 172 ? -12.537 -6.817 3.566 1.00 79.81 172 LEU A O 1
ATOM 1376 N N . ALA A 1 173 ? -12.830 -5.685 5.481 1.00 88.56 173 ALA A N 1
ATOM 1377 C CA . ALA A 1 173 ? -13.761 -4.712 4.918 1.00 88.56 173 ALA A CA 1
ATOM 1378 C C . ALA A 1 173 ? -13.117 -3.887 3.794 1.00 88.56 173 ALA A C 1
ATOM 1380 O O . ALA A 1 173 ? -13.691 -3.785 2.714 1.00 88.56 173 ALA A O 1
ATOM 1381 N N . ILE A 1 174 ? -11.899 -3.376 4.011 1.00 87.19 174 ILE A N 1
ATOM 1382 C CA . ILE A 1 174 ? -11.116 -2.680 2.980 1.00 87.19 174 ILE A CA 1
ATOM 1383 C C . ILE A 1 174 ? -10.892 -3.580 1.767 1.00 87.19 174 ILE A C 1
ATOM 1385 O O . ILE A 1 174 ? -11.058 -3.124 0.644 1.00 87.19 174 ILE A O 1
ATOM 1389 N N . SER A 1 175 ? -10.557 -4.852 1.985 1.00 78.62 175 SER A N 1
ATOM 1390 C CA . SER A 1 175 ? -10.326 -5.806 0.897 1.00 78.62 175 SER A CA 1
ATOM 1391 C C . SER A 1 175 ? -11.575 -6.016 0.037 1.00 78.62 175 SER A C 1
ATOM 1393 O O . SER A 1 175 ? -11.472 -6.015 -1.181 1.00 78.62 175 SER A O 1
ATOM 1395 N N . LEU A 1 176 ? -12.757 -6.148 0.650 1.00 82.62 176 LEU A N 1
ATOM 1396 C CA . LEU A 1 176 ? -14.024 -6.316 -0.077 1.00 82.62 176 LEU A CA 1
ATOM 1397 C C . LEU A 1 176 ? -14.450 -5.042 -0.816 1.00 82.62 176 LEU A C 1
ATOM 1399 O O . LEU A 1 176 ? -14.922 -5.114 -1.949 1.00 82.62 176 LEU A O 1
ATOM 1403 N N . VAL A 1 177 ? -14.268 -3.871 -0.195 1.00 87.19 177 VAL A N 1
ATOM 1404 C CA . VAL A 1 177 ? -14.503 -2.587 -0.873 1.00 87.19 177 VAL A CA 1
ATOM 1405 C C . VAL A 1 177 ? -13.555 -2.456 -2.063 1.00 87.19 177 VAL A C 1
ATOM 1407 O O . VAL A 1 177 ? -14.006 -2.138 -3.163 1.00 87.19 177 VAL A O 1
ATOM 1410 N N . ALA A 1 178 ? -12.274 -2.781 -1.876 1.00 81.81 178 ALA A N 1
ATOM 1411 C CA . ALA A 1 178 ? -11.276 -2.748 -2.934 1.00 81.81 178 ALA A CA 1
ATOM 1412 C C . ALA A 1 178 ? -11.615 -3.669 -4.101 1.00 81.81 178 ALA A C 1
ATOM 1414 O O . ALA A 1 178 ? -11.584 -3.220 -5.243 1.00 81.81 178 ALA A O 1
ATOM 1415 N N . ASP A 1 179 ? -12.017 -4.904 -3.816 1.00 76.31 179 ASP A N 1
ATOM 1416 C CA . ASP A 1 179 ? -12.451 -5.869 -4.824 1.00 76.31 179 ASP A CA 1
ATOM 1417 C C . ASP A 1 179 ? -13.639 -5.329 -5.643 1.00 76.31 179 ASP A C 1
ATOM 1419 O O . ASP A 1 179 ? -13.589 -5.280 -6.872 1.00 76.31 179 ASP A O 1
ATOM 1423 N N . SER A 1 180 ? -14.654 -4.762 -4.975 1.00 80.12 180 SER A N 1
ATOM 1424 C CA . SER A 1 180 ? -15.818 -4.168 -5.652 1.00 80.12 180 SER A CA 1
ATOM 1425 C C . SER A 1 180 ? -15.463 -2.970 -6.545 1.00 80.12 180 SER A C 1
ATOM 1427 O O . SER A 1 180 ? -16.082 -2.752 -7.591 1.00 80.12 180 SER A O 1
ATOM 1429 N N . TYR A 1 181 ? -14.459 -2.182 -6.152 1.00 78.00 181 TYR A N 1
ATOM 1430 C CA . TYR A 1 181 ? -13.953 -1.071 -6.950 1.00 78.00 181 TYR A CA 1
ATOM 1431 C C . TYR A 1 181 ? -13.175 -1.596 -8.147 1.00 78.00 181 TYR A C 1
ATOM 1433 O O . TYR A 1 181 ? -13.429 -1.161 -9.268 1.00 78.00 181 TYR A O 1
ATOM 1441 N N . ILE A 1 182 ? -12.296 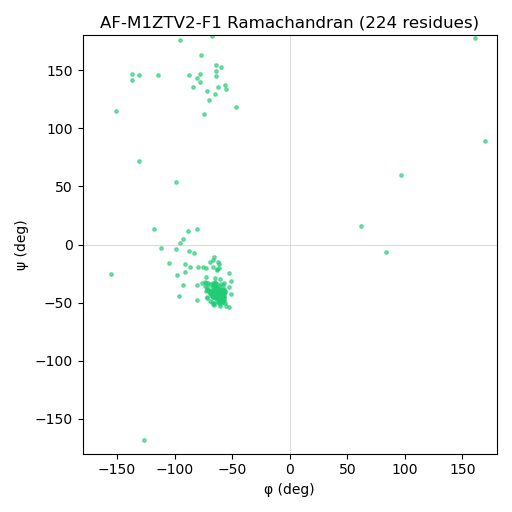-2.571 -7.934 1.00 69.94 182 ILE A N 1
ATOM 1442 C CA . ILE A 1 182 ? -11.489 -3.196 -8.978 1.00 69.94 182 ILE A CA 1
ATOM 1443 C C . ILE A 1 182 ? -12.366 -3.844 -10.049 1.00 69.94 182 ILE A C 1
ATOM 1445 O O . ILE A 1 182 ? -12.135 -3.602 -11.230 1.00 69.94 182 ILE A O 1
ATOM 1449 N N . GLU A 1 183 ? -13.419 -4.576 -9.683 1.00 65.62 183 GLU A N 1
ATOM 1450 C CA . GLU A 1 183 ? -14.357 -5.150 -10.660 1.00 65.62 183 GLU A CA 1
ATOM 1451 C C . GLU A 1 183 ? -15.065 -4.078 -11.506 1.00 65.62 183 GLU A C 1
ATOM 1453 O O . GLU A 1 183 ? -15.343 -4.278 -12.693 1.00 65.62 183 GLU A O 1
ATOM 1458 N N . ARG A 1 184 ? -15.373 -2.921 -10.907 1.00 62.88 184 ARG A N 1
ATOM 1459 C CA . ARG A 1 184 ? -15.982 -1.777 -11.608 1.00 62.88 184 ARG A CA 1
ATOM 1460 C C . ARG A 1 184 ? -14.974 -1.065 -12.508 1.00 62.88 184 ARG A C 1
ATOM 1462 O O . ARG A 1 184 ? -15.330 -0.626 -13.596 1.00 62.88 184 ARG A O 1
ATOM 1469 N N . ILE A 1 185 ? -13.726 -0.996 -12.067 1.00 59.97 185 ILE A N 1
ATOM 1470 C CA . ILE A 1 185 ? -12.587 -0.380 -12.745 1.00 59.97 185 ILE A CA 1
ATOM 1471 C C . ILE A 1 185 ? -12.109 -1.219 -13.937 1.00 59.97 185 ILE A C 1
ATOM 1473 O O . ILE A 1 185 ? -11.847 -0.671 -15.006 1.00 59.97 185 ILE A O 1
ATOM 1477 N N . GLN A 1 186 ? -12.083 -2.548 -13.809 1.00 52.41 186 GLN A N 1
ATOM 1478 C CA . GLN A 1 186 ? -11.812 -3.477 -14.913 1.00 52.41 186 GLN A CA 1
ATOM 1479 C C . GLN A 1 186 ? -12.857 -3.359 -16.033 1.00 52.41 186 GLN A C 1
ATOM 1481 O O . GLN A 1 186 ? -12.587 -3.717 -17.177 1.00 52.41 186 GLN A O 1
ATOM 1486 N N . LYS A 1 187 ? -14.038 -2.805 -15.727 1.00 52.53 187 LYS A N 1
ATOM 1487 C CA . LYS A 1 187 ? -15.070 -2.454 -16.710 1.00 52.53 187 LYS A CA 1
ATOM 1488 C C . LYS A 1 187 ? -14.904 -1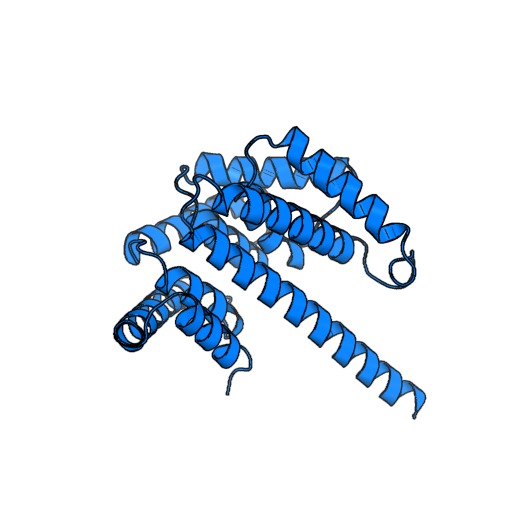.046 -17.308 1.00 52.53 187 LYS A C 1
ATOM 1490 O O . LYS A 1 187 ? -15.630 -0.732 -18.248 1.00 52.53 187 LYS A O 1
ATOM 1495 N N . GLY A 1 188 ? -13.950 -0.225 -16.846 1.00 46.84 188 GLY A N 1
ATOM 1496 C CA . GLY A 1 188 ? -13.574 1.017 -17.532 1.00 46.84 188 GLY A CA 1
ATOM 1497 C C . GLY A 1 188 ? -12.651 2.000 -16.790 1.00 46.84 188 GLY A C 1
ATOM 1498 O O . GLY A 1 188 ? -13.160 2.985 -16.280 1.00 46.84 188 GLY A O 1
ATOM 1499 N N . LEU A 1 189 ? -11.320 1.853 -16.921 1.00 43.22 189 LEU A N 1
ATOM 1500 C CA . LEU A 1 189 ? -10.275 2.899 -16.732 1.00 43.22 189 LEU A CA 1
ATOM 1501 C C . LEU A 1 189 ? -9.553 2.996 -15.366 1.00 43.22 189 LEU A C 1
ATOM 1503 O O . LEU A 1 189 ? -9.506 4.065 -14.767 1.00 43.22 189 LEU A O 1
ATOM 1507 N N . ILE A 1 190 ? -8.874 1.925 -14.945 1.00 41.81 190 ILE A N 1
ATOM 1508 C CA . ILE A 1 190 ? -7.535 2.001 -14.316 1.00 41.81 190 ILE A CA 1
ATOM 1509 C C . ILE A 1 190 ? -6.710 0.862 -14.926 1.00 41.81 190 ILE A C 1
ATOM 1511 O O . ILE A 1 190 ? -7.281 -0.170 -15.289 1.00 41.81 190 ILE A O 1
ATOM 1515 N N . ASP A 1 191 ? -5.402 1.063 -15.095 1.00 49.03 191 ASP A N 1
ATOM 1516 C CA . ASP A 1 191 ? -4.473 0.073 -15.644 1.00 49.03 191 ASP A CA 1
ATOM 1517 C C . ASP A 1 191 ? -4.693 -1.298 -14.971 1.00 49.03 191 ASP A C 1
ATOM 1519 O O . ASP A 1 191 ? -4.583 -1.436 -13.749 1.00 49.03 191 ASP A O 1
ATOM 1523 N N . ILE A 1 192 ? -5.070 -2.304 -15.768 1.00 45.75 192 ILE A N 1
ATOM 1524 C CA . ILE A 1 192 ? -5.410 -3.678 -15.344 1.00 45.75 192 ILE A CA 1
ATOM 1525 C C . ILE A 1 192 ? -4.305 -4.255 -14.446 1.00 45.75 192 ILE A C 1
ATOM 1527 O O . ILE A 1 192 ? -4.573 -4.988 -13.493 1.00 45.75 192 ILE A O 1
ATOM 1531 N N . THR A 1 193 ? -3.072 -3.830 -14.700 1.00 42.66 193 THR A N 1
ATOM 1532 C CA . THR A 1 193 ? -1.883 -4.137 -13.920 1.00 42.66 193 THR A CA 1
ATOM 1533 C C . THR A 1 193 ? -2.014 -3.719 -12.453 1.00 42.66 193 THR A C 1
ATOM 1535 O O . THR A 1 193 ? -1.706 -4.514 -11.566 1.00 42.66 193 THR A O 1
ATOM 1538 N N . LEU A 1 194 ? -2.506 -2.508 -12.158 1.00 49.19 194 LEU A N 1
ATOM 1539 C CA . LEU A 1 194 ? -2.673 -2.012 -10.787 1.00 49.19 194 LEU A CA 1
ATOM 1540 C C . LEU A 1 194 ? -3.781 -2.774 -10.052 1.00 49.19 194 LEU A C 1
ATOM 1542 O O . LEU A 1 194 ? -3.607 -3.179 -8.905 1.00 49.19 194 LEU A O 1
ATOM 1546 N N . ALA A 1 195 ? -4.894 -3.038 -10.736 1.00 48.94 195 ALA A N 1
ATOM 1547 C CA . ALA A 1 195 ? -5.983 -3.863 -10.218 1.00 48.94 195 ALA A CA 1
ATOM 1548 C C . ALA A 1 195 ? -5.505 -5.276 -9.833 1.00 48.94 195 ALA A C 1
ATOM 1550 O O . ALA A 1 195 ? -5.810 -5.775 -8.748 1.00 48.94 195 ALA A O 1
ATOM 1551 N N . ASN A 1 196 ? -4.703 -5.909 -10.687 1.00 49.50 196 ASN A N 1
ATOM 1552 C CA . ASN A 1 196 ? -4.179 -7.249 -10.433 1.00 49.50 196 ASN A CA 1
ATOM 1553 C C . ASN A 1 196 ? -3.078 -7.265 -9.365 1.00 49.50 196 ASN A C 1
ATOM 1555 O O . ASN A 1 196 ? -3.011 -8.190 -8.554 1.00 49.50 196 ASN A O 1
ATOM 1559 N N . SER A 1 197 ? -2.291 -6.193 -9.292 1.00 49.31 197 SER A N 1
ATOM 1560 C CA . SER A 1 197 ? -1.314 -5.935 -8.232 1.00 49.31 197 SER A CA 1
ATOM 1561 C C . SER A 1 197 ? -1.975 -5.838 -6.859 1.00 49.31 197 SER A C 1
ATOM 1563 O O . SER A 1 197 ? -1.555 -6.496 -5.906 1.00 49.31 197 SER A O 1
ATOM 1565 N N . ILE A 1 198 ? -3.063 -5.072 -6.771 1.00 57.41 198 ILE A N 1
ATOM 1566 C CA . ILE A 1 198 ? -3.873 -4.949 -5.562 1.00 57.41 198 ILE A CA 1
ATOM 1567 C C . ILE A 1 198 ? -4.508 -6.295 -5.203 1.00 57.41 198 ILE A C 1
ATOM 1569 O O . ILE A 1 198 ? -4.432 -6.705 -4.047 1.00 57.41 198 ILE A O 1
ATOM 1573 N N . ASN A 1 199 ? -5.061 -7.021 -6.176 1.00 54.84 199 ASN A N 1
ATOM 1574 C CA . ASN A 1 199 ? -5.611 -8.355 -5.941 1.00 54.84 199 ASN A CA 1
ATOM 1575 C C . ASN A 1 199 ? -4.556 -9.327 -5.397 1.00 54.84 199 ASN A C 1
ATOM 1577 O O . ASN A 1 199 ? -4.834 -10.064 -4.454 1.00 54.84 199 ASN A O 1
ATOM 1581 N N . ALA A 1 200 ? -3.330 -9.309 -5.923 1.00 53.38 200 ALA A N 1
ATOM 1582 C CA . ALA A 1 200 ? -2.235 -10.125 -5.403 1.00 53.38 200 ALA A CA 1
ATOM 1583 C C . ALA A 1 200 ? -1.857 -9.742 -3.958 1.00 53.38 200 ALA A C 1
ATOM 1585 O O . ALA A 1 200 ? -1.608 -10.628 -3.139 1.00 53.38 200 ALA A O 1
ATOM 1586 N N . ILE A 1 201 ? -1.874 -8.447 -3.617 1.00 57.69 201 ILE A N 1
ATOM 1587 C CA . ILE A 1 201 ? -1.648 -7.954 -2.247 1.00 57.69 201 ILE A CA 1
ATOM 1588 C C . ILE A 1 201 ? -2.775 -8.400 -1.308 1.00 57.69 201 ILE A C 1
ATOM 1590 O O . ILE A 1 201 ? -2.500 -8.896 -0.216 1.00 57.69 201 ILE A O 1
ATOM 1594 N N . VAL A 1 202 ? -4.035 -8.272 -1.729 1.00 58.56 202 VAL A N 1
ATOM 1595 C CA . VAL A 1 202 ? -5.205 -8.718 -0.958 1.00 58.56 202 VAL A CA 1
ATOM 1596 C C . VAL A 1 202 ? -5.147 -10.228 -0.724 1.00 58.56 202 VAL A C 1
ATOM 1598 O O . VAL A 1 202 ? -5.320 -10.677 0.409 1.00 58.56 202 VAL A O 1
ATOM 1601 N N . ILE A 1 203 ? -4.814 -11.015 -1.751 1.00 56.38 203 ILE A N 1
ATOM 1602 C CA . ILE A 1 203 ? -4.619 -12.466 -1.630 1.00 56.38 203 ILE A CA 1
ATOM 1603 C C . ILE A 1 203 ? -3.486 -12.771 -0.643 1.00 56.38 203 ILE A C 1
ATOM 1605 O O . ILE A 1 203 ? -3.664 -13.605 0.243 1.00 56.38 203 ILE A O 1
ATOM 1609 N N . ALA A 1 204 ? -2.344 -12.083 -0.735 1.00 54.78 204 ALA A N 1
ATOM 1610 C CA . ALA A 1 204 ? -1.228 -12.282 0.191 1.00 54.78 204 ALA A CA 1
ATOM 1611 C C . ALA A 1 204 ? -1.619 -11.971 1.648 1.00 54.78 204 ALA A C 1
ATOM 1613 O O . ALA A 1 204 ? -1.300 -12.747 2.550 1.00 54.78 204 ALA A O 1
ATOM 1614 N N . GLN A 1 205 ? -2.366 -10.886 1.875 1.00 56.91 205 GLN A N 1
ATOM 1615 C CA . GLN A 1 205 ? -2.880 -10.509 3.197 1.00 56.91 205 GLN A CA 1
ATOM 1616 C C . GLN A 1 205 ? -3.875 -11.541 3.742 1.00 56.91 205 GLN A C 1
ATOM 1618 O O . GLN A 1 205 ? -3.774 -11.941 4.903 1.00 56.91 205 GLN A O 1
ATOM 1623 N N . GLN A 1 206 ? -4.800 -12.022 2.907 1.00 53.25 206 GLN A N 1
ATOM 1624 C CA . GLN A 1 206 ? -5.757 -13.061 3.291 1.00 53.25 206 GLN A CA 1
ATOM 1625 C C . GLN A 1 206 ? -5.057 -14.385 3.625 1.00 53.25 206 GLN A C 1
ATOM 1627 O O . GLN A 1 206 ? -5.404 -15.029 4.612 1.00 53.25 206 GLN A O 1
ATOM 1632 N N . GLN A 1 207 ? -4.036 -14.777 2.861 1.00 51.94 207 GLN A N 1
ATOM 1633 C CA . GLN A 1 207 ? -3.273 -16.000 3.126 1.00 51.94 207 GLN A CA 1
ATOM 1634 C C . GLN A 1 207 ? -2.443 -15.901 4.409 1.00 51.94 207 GLN A C 1
ATOM 1636 O O . GLN A 1 207 ? -2.416 -16.857 5.182 1.00 51.94 207 GLN A O 1
ATOM 1641 N N . ALA A 1 208 ? -1.821 -14.751 4.686 1.00 49.06 208 ALA A N 1
ATOM 1642 C CA . ALA A 1 208 ? -1.127 -14.522 5.953 1.00 49.06 208 ALA A CA 1
ATOM 1643 C C . ALA A 1 208 ? -2.090 -14.614 7.151 1.00 49.06 208 ALA A C 1
ATOM 1645 O O . ALA A 1 208 ? -1.762 -15.246 8.157 1.00 49.06 208 ALA A O 1
ATOM 1646 N N . ALA A 1 209 ? -3.302 -14.060 7.024 1.00 49.47 209 ALA A N 1
ATOM 1647 C CA . ALA A 1 209 ? -4.339 -14.161 8.048 1.00 49.47 209 ALA A CA 1
ATOM 1648 C C . ALA A 1 209 ? -4.807 -15.613 8.267 1.00 49.47 209 ALA A C 1
ATOM 1650 O O . ALA A 1 209 ? -4.922 -16.054 9.412 1.00 49.47 209 ALA A O 1
ATOM 1651 N N . ILE A 1 210 ? -5.013 -16.383 7.191 1.00 48.88 210 ILE A N 1
ATOM 1652 C CA . ILE A 1 210 ? -5.373 -17.810 7.270 1.00 48.88 210 ILE A CA 1
ATOM 1653 C C . ILE A 1 210 ? -4.238 -18.622 7.905 1.00 48.88 210 ILE A C 1
ATOM 1655 O O . ILE A 1 210 ? -4.486 -19.403 8.820 1.00 48.88 210 ILE A O 1
ATOM 1659 N N . ALA A 1 211 ? -2.988 -18.414 7.485 1.00 43.53 211 ALA A N 1
ATOM 1660 C CA . ALA A 1 211 ? -1.829 -19.107 8.045 1.00 43.53 211 ALA A CA 1
ATOM 1661 C C . ALA A 1 211 ? -1.659 -18.820 9.547 1.00 43.53 211 ALA A C 1
ATOM 1663 O O . ALA A 1 211 ? -1.415 -19.744 10.325 1.00 43.53 211 ALA A O 1
ATOM 1664 N N . ALA A 1 212 ? -1.853 -17.566 9.969 1.00 45.31 212 ALA A N 1
ATOM 1665 C CA . ALA A 1 212 ? -1.843 -17.182 11.378 1.00 45.31 212 ALA A CA 1
ATOM 1666 C C . ALA A 1 212 ? -2.984 -17.849 12.166 1.00 45.31 212 ALA A C 1
ATOM 1668 O O . ALA A 1 212 ? -2.749 -18.375 13.255 1.00 45.31 212 ALA A O 1
ATOM 1669 N N . ALA A 1 213 ? -4.198 -17.900 11.606 1.00 46.41 213 ALA A N 1
ATOM 1670 C CA . ALA A 1 213 ? -5.340 -18.573 12.225 1.00 46.41 213 ALA A CA 1
ATOM 1671 C C . ALA A 1 213 ? -5.123 -20.094 12.356 1.00 46.41 213 ALA A C 1
ATOM 1673 O O . ALA A 1 213 ? -5.419 -20.679 13.402 1.00 46.41 213 ALA A O 1
ATOM 1674 N N . CYS A 1 214 ? -4.550 -20.738 11.336 1.00 46.84 214 CYS A N 1
ATOM 1675 C CA . CYS A 1 214 ? -4.196 -22.157 11.368 1.00 46.84 214 CYS A CA 1
ATOM 1676 C C . CYS A 1 214 ? -3.086 -22.450 12.387 1.00 46.84 214 CYS A C 1
ATOM 1678 O O . CYS A 1 214 ? -3.202 -23.411 13.147 1.00 46.84 214 CYS A O 1
ATOM 1680 N N . ALA A 1 215 ? -2.045 -21.614 12.455 1.00 47.03 215 ALA A N 1
ATOM 1681 C CA . ALA A 1 215 ? -0.969 -21.756 13.436 1.00 47.03 215 ALA A CA 1
ATOM 1682 C C . ALA A 1 215 ? -1.475 -21.567 14.875 1.00 47.03 215 ALA A C 1
ATOM 1684 O O . ALA A 1 215 ? -1.128 -22.355 15.754 1.00 47.03 215 ALA A O 1
ATOM 1685 N N . ALA A 1 216 ? -2.347 -20.580 15.107 1.00 47.34 216 ALA A N 1
ATOM 1686 C CA . ALA A 1 216 ? -2.993 -20.367 16.401 1.00 47.34 216 ALA A CA 1
ATOM 1687 C C . ALA A 1 216 ? -3.879 -21.559 16.797 1.00 47.34 216 AL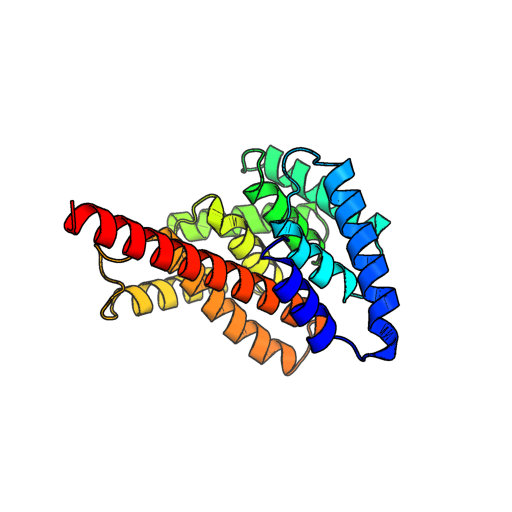A A C 1
ATOM 1689 O O . ALA A 1 216 ? -3.830 -22.009 17.940 1.00 47.34 216 ALA A O 1
ATOM 1690 N N . SER A 1 217 ? -4.632 -22.118 15.845 1.00 52.94 217 SER A N 1
ATOM 1691 C CA . SER A 1 217 ? -5.476 -23.298 16.072 1.00 52.94 217 SER A CA 1
ATOM 1692 C C . SER A 1 217 ? -4.648 -24.548 16.389 1.00 52.94 217 SER A C 1
ATOM 1694 O O . SER A 1 217 ? -4.995 -25.303 17.294 1.00 52.94 217 SER A O 1
ATOM 1696 N N . ALA A 1 218 ? -3.521 -24.750 15.698 1.00 53.75 218 ALA A N 1
ATOM 1697 C CA . ALA A 1 218 ? -2.602 -25.857 15.961 1.00 53.75 218 ALA A CA 1
ATOM 1698 C C . ALA A 1 218 ? -1.897 -25.718 17.322 1.00 53.75 218 ALA A C 1
ATOM 1700 O O . ALA A 1 218 ? -1.796 -26.692 18.069 1.00 53.75 218 ALA A O 1
ATOM 1701 N N . ALA A 1 219 ? -1.464 -24.505 17.680 1.00 52.31 219 ALA A N 1
ATOM 1702 C CA . ALA A 1 219 ? -0.888 -24.219 18.991 1.00 52.31 219 ALA A CA 1
ATOM 1703 C C . ALA A 1 219 ? -1.914 -24.451 20.114 1.00 52.31 219 ALA A C 1
ATOM 1705 O O . ALA A 1 219 ? -1.609 -25.141 21.087 1.00 52.31 219 ALA A O 1
ATOM 1706 N N . ALA A 1 220 ? -3.151 -23.973 19.944 1.00 53.94 220 ALA A N 1
ATOM 1707 C CA . ALA A 1 220 ? -4.236 -24.196 20.896 1.00 53.94 220 ALA A CA 1
ATOM 1708 C C . ALA A 1 220 ? -4.552 -25.692 21.067 1.00 53.94 220 ALA A C 1
AT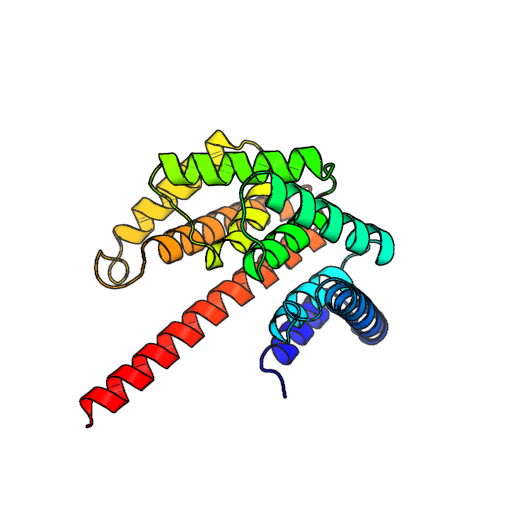OM 1710 O O . ALA A 1 220 ? -4.647 -26.171 22.197 1.00 53.94 220 ALA A O 1
ATOM 1711 N N . ALA A 1 221 ? -4.623 -26.450 19.968 1.00 55.09 221 ALA A N 1
ATOM 1712 C CA . ALA A 1 221 ? -4.813 -27.898 20.009 1.00 55.09 221 ALA A CA 1
ATOM 1713 C C . ALA A 1 221 ? -3.670 -28.613 20.750 1.00 55.09 221 ALA A C 1
ATOM 1715 O O . ALA A 1 221 ? -3.939 -29.468 21.587 1.00 55.09 221 ALA A O 1
ATOM 1716 N N . SER A 1 222 ? -2.413 -28.213 20.517 1.00 54.97 222 SER A N 1
ATOM 1717 C CA . SER A 1 222 ? -1.256 -28.791 21.215 1.00 54.97 222 SER A CA 1
ATOM 1718 C C . SER A 1 222 ? -1.268 -28.512 22.726 1.00 54.97 222 SER A C 1
ATOM 1720 O O . SER A 1 222 ? -0.963 -29.401 23.521 1.00 54.97 222 SER A O 1
ATOM 1722 N N . SER A 1 223 ? -1.704 -27.313 23.132 1.00 53.78 223 SER A N 1
ATOM 1723 C CA . SER A 1 223 ? -1.841 -26.935 24.544 1.00 53.78 223 SER A CA 1
ATOM 1724 C C . SER A 1 223 ? -3.026 -27.606 25.243 1.00 53.78 223 SER A C 1
ATOM 1726 O O . SER A 1 223 ? -2.964 -27.837 26.442 1.00 53.78 223 SER A O 1
ATOM 1728 N N . ALA A 1 224 ? -4.084 -27.952 24.503 1.00 54.19 224 ALA A N 1
ATOM 1729 C CA . ALA A 1 224 ? -5.237 -28.686 25.025 1.00 54.19 224 ALA A CA 1
ATOM 1730 C C . ALA A 1 224 ? -4.976 -30.199 25.146 1.00 54.19 224 ALA A C 1
ATOM 1732 O O . ALA A 1 224 ? -5.683 -30.888 25.876 1.00 54.19 224 ALA A O 1
ATOM 1733 N N . SER A 1 225 ? -3.974 -30.716 24.428 1.00 51.84 225 SER A N 1
ATOM 1734 C CA . SER A 1 225 ? -3.489 -32.098 24.535 1.00 51.84 225 SER A CA 1
ATOM 1735 C C . SER A 1 225 ? -2.325 -32.284 25.522 1.00 51.84 225 SER A C 1
ATOM 1737 O O . SER A 1 225 ? -1.770 -33.381 25.580 1.00 51.84 225 SER A O 1
ATOM 1739 N N . SER A 1 226 ? -1.935 -31.224 26.242 1.00 46.19 226 SER A N 1
ATOM 1740 C CA . SER A 1 226 ? -0.869 -31.219 27.259 1.00 46.19 226 SER A CA 1
ATOM 1741 C C . SER A 1 226 ? -1.431 -31.315 28.673 1.00 46.19 226 SER A C 1
ATOM 1743 O O . SER A 1 226 ? -2.454 -30.645 28.936 1.00 46.19 226 SER A O 1
#

Radius of gyration: 17.69 Å; Cα contacts (8 Å, |Δi|>4): 248; chains: 1; bounding box: 43×46×51 Å